Protein AF-A0A961WBR2-F1 (afdb_monomer)

pLDDT: mean 96.01, std 3.17, range [80.62, 98.88]

Sequence (245 aa):
FAFEKFPEADDTLTTQMKSVGETMAIGSTFKESFQKALRGLEVGSFGFGCDGNDLWGTDEQPDESEIKEKLSRPGPQRAWYLRYAIKSGMSVEQIYEITRIDPWFLDNLLEIVETEERIRQCDSLSQISPALVRTAKRFGFSDRQLATMLGSTESEIRAHRLQLGIRSVFKSVDTCAAEFEAYTPYFYSTYETEDEVPEKVEGRKRVMILGGGPNRIGQGIEFDYCCCHASFALREIGYESIMVN

Nearest PDB structures (foldseek):
  1jdb-assembly1_B  TM=9.674E-01  e=1.673E-21  Escherichia coli
  1c30-assembly1_A  TM=9.565E-01  e=2.237E-21  Escherichia coli
  1m6v-assembly1_G  TM=9.559E-01  e=3.359E-21  Escherichia coli
  1ce8-assembly1_A  TM=9.549E-01  e=8.027E-21  Escherichia coli
  5dot-assembly1_A  TM=9.301E-01  e=9.435E-16  Homo sapiens

Secondary structure (DSSP, 8-state):
--GGG-TTS-----SS---S-------SSHHHHHHHHHHHT-SS--SSS-SS---TTSTTPPPHHHHHHHHHS--TTHHHHHHHHHHTT--HHHHHHHH---HHHHHHHHHHHHHHHHHHTS-STTTS-HHHHHHHHHTT--HHHHHHHTTS-HHHHHHHHHHTT---EEEE--SSTTSS---S--EEEESSS---PPPPPTT--EEEEE---S-BTTB-HHHHHHHHHHHHHHHHTT-EEEEE-

Radius of gyration: 20.3 Å; Cα contacts (8 Å, |Δi|>4): 331; chains: 1; bounding box: 49×44×59 Å

Foldseek 3Di:
DPCVVVVPDDQFDDPDDPDQWAFFADEPDPLQRQQVRQCLVPPQGNGLDQQVPHCPPHPNQDDPVRLLVCLQGPGPCNSNSLLSCVVVPHDLVRSCVRRVPDSVVSVLSNVLSVLLVVLLVQLAPVRDDLVSLLVNQQSNHQLSSSCSSHVHDSVVSVVSCVVSVQDWAKDDDAVPPPPDDDPDPDIHTYRDDDHPDDDDDPPAAEDEAEADRIDDVVRDCVRVVVSVVVCVVCVVVRHHYHYDD

Solvent-accessible surface area (backbone atoms only — not comparable to full-atom values): 14292 Å² total; per-residue (Å²): 109,62,58,91,81,38,83,88,56,82,67,66,64,60,97,65,88,73,67,60,52,65,60,81,54,66,42,95,39,69,47,16,16,52,19,41,25,40,38,46,52,76,76,87,41,48,28,90,50,52,54,81,84,52,43,77,94,46,98,73,38,78,51,77,64,56,40,51,49,42,47,57,48,44,36,92,60,29,69,61,43,53,52,52,39,49,75,73,66,51,50,62,66,58,52,24,74,54,55,70,52,58,58,75,60,45,54,50,54,47,54,52,52,56,50,49,53,61,49,49,70,22,84,28,74,89,64,52,50,73,66,55,54,51,50,41,45,45,44,24,55,33,46,48,26,52,8,54,52,22,80,54,45,42,66,56,45,47,51,53,36,53,74,72,67,59,54,73,23,32,43,71,63,53,95,51,88,73,78,53,90,61,89,59,96,43,72,41,63,32,64,62,92,68,64,66,71,78,77,82,62,81,95,60,52,76,47,79,46,77,56,84,56,37,40,37,95,96,46,52,67,71,59,53,52,52,52,50,51,51,41,52,52,36,44,75,76,63,36,46,59,42,83,48,105

Structure (mmCIF, N/CA/C/O backbone):
data_AF-A0A961WBR2-F1
#
_entry.id   AF-A0A961WBR2-F1
#
loop_
_atom_site.group_PDB
_atom_site.id
_atom_site.type_symbol
_atom_site.label_atom_id
_atom_site.label_alt_id
_atom_site.label_comp_id
_atom_site.label_asym_id
_atom_site.label_entity_id
_atom_site.label_seq_id
_atom_site.pdbx_PDB_ins_code
_atom_site.Cartn_x
_atom_site.Cartn_y
_atom_site.Cartn_z
_atom_site.occupancy
_atom_site.B_iso_or_equiv
_atom_site.auth_seq_id
_atom_site.auth_comp_id
_atom_site.auth_asym_id
_atom_site.auth_atom_id
_atom_site.pdbx_PDB_model_num
ATOM 1 N N . PHE A 1 1 ? 0.092 -13.524 5.568 1.00 95.00 1 PHE A N 1
ATOM 2 C CA . PHE A 1 1 ? -0.099 -14.700 6.454 1.00 95.00 1 PHE A CA 1
ATOM 3 C C . PHE A 1 1 ? -1.009 -15.706 5.758 1.00 95.00 1 PHE A C 1
ATOM 5 O O . PHE A 1 1 ? -1.506 -15.366 4.694 1.00 95.00 1 PHE A O 1
ATOM 12 N N . ALA A 1 2 ? -1.180 -16.914 6.304 1.00 94.44 2 ALA A N 1
ATOM 13 C CA . ALA A 1 2 ? -2.056 -17.946 5.727 1.00 94.44 2 ALA A CA 1
ATOM 14 C C . ALA A 1 2 ? -2.841 -18.723 6.808 1.00 94.44 2 ALA A C 1
ATOM 16 O O . ALA A 1 2 ? -3.005 -19.940 6.716 1.00 94.44 2 ALA A O 1
ATOM 17 N N . PHE A 1 3 ? -3.248 -18.040 7.886 1.00 95.44 3 PHE A N 1
ATOM 18 C CA . PHE A 1 3 ? -3.922 -18.665 9.033 1.00 95.44 3 PHE A CA 1
ATOM 19 C C . PHE A 1 3 ? -5.281 -19.277 8.669 1.00 95.44 3 PHE A C 1
ATOM 21 O O . PHE A 1 3 ? -5.693 -20.247 9.292 1.00 95.44 3 PHE A O 1
ATOM 28 N N . GLU A 1 4 ? -5.932 -18.804 7.606 1.00 92.88 4 GLU A N 1
ATOM 29 C CA . GLU A 1 4 ? -7.158 -19.391 7.056 1.00 92.88 4 GLU A CA 1
ATOM 30 C C . GLU A 1 4 ? -6.991 -20.858 6.620 1.00 92.88 4 GLU A C 1
ATOM 32 O O . GLU A 1 4 ? -7.969 -21.596 6.536 1.00 92.88 4 GLU A O 1
ATOM 37 N N . LYS A 1 5 ? -5.749 -21.304 6.378 1.00 94.62 5 LYS A N 1
ATOM 38 C CA . LYS A 1 5 ? -5.413 -22.705 6.072 1.00 94.62 5 LYS A CA 1
ATOM 39 C C . LYS A 1 5 ? -5.137 -23.552 7.319 1.00 94.62 5 LYS A C 1
ATOM 41 O O . LYS A 1 5 ? -5.000 -24.767 7.200 1.00 94.62 5 LYS A O 1
ATOM 46 N N . PHE A 1 6 ? -5.050 -22.928 8.493 1.00 96.31 6 PHE A N 1
ATOM 47 C CA . PHE A 1 6 ? -4.711 -23.557 9.770 1.00 96.31 6 PHE A CA 1
ATOM 48 C C . PHE A 1 6 ? -5.673 -23.070 10.870 1.00 96.31 6 PHE A C 1
ATOM 50 O O . PHE A 1 6 ? -5.255 -22.339 11.764 1.00 96.31 6 PHE A O 1
ATOM 57 N N . PRO A 1 7 ? -6.961 -23.459 10.825 1.00 93.19 7 PRO A N 1
ATOM 58 C CA . PRO A 1 7 ? -8.000 -22.896 11.697 1.00 93.19 7 PRO A CA 1
ATOM 59 C C . PRO A 1 7 ? -7.768 -23.138 13.197 1.00 93.19 7 PRO A C 1
ATOM 61 O O . PRO A 1 7 ? -8.285 -22.398 14.024 1.00 93.19 7 PRO A O 1
ATOM 64 N N . GLU A 1 8 ? -6.994 -24.163 13.552 1.00 95.69 8 GLU A N 1
ATOM 65 C CA . GLU A 1 8 ? -6.655 -24.493 14.943 1.00 95.69 8 GLU A CA 1
ATOM 66 C C . GLU A 1 8 ? -5.388 -23.776 15.444 1.00 95.69 8 GLU A C 1
ATOM 68 O O . GLU A 1 8 ? -5.028 -23.895 16.615 1.00 95.69 8 GLU A O 1
ATOM 73 N N . ALA A 1 9 ? -4.675 -23.059 14.570 1.00 95.56 9 ALA A N 1
ATOM 74 C CA . ALA A 1 9 ? -3.444 -22.377 14.939 1.00 95.56 9 ALA A CA 1
ATOM 75 C C . ALA A 1 9 ? -3.732 -21.050 15.653 1.00 95.56 9 ALA A C 1
ATOM 77 O O . ALA A 1 9 ? -4.550 -20.251 15.208 1.00 95.56 9 ALA A O 1
ATOM 78 N N . ASP A 1 10 ? -2.981 -20.778 16.722 1.00 95.50 10 ASP A N 1
ATOM 79 C CA . ASP A 1 10 ? -2.959 -19.459 17.355 1.00 95.50 10 ASP A CA 1
ATOM 80 C C . ASP A 1 10 ? -2.376 -18.417 16.383 1.00 95.50 10 ASP A C 1
ATOM 82 O O . ASP A 1 10 ? -1.218 -18.523 15.955 1.00 95.50 10 ASP A O 1
ATOM 86 N N . ASP A 1 11 ? -3.172 -17.402 16.050 1.00 96.06 11 ASP A N 1
ATOM 87 C CA . ASP A 1 11 ? -2.831 -16.331 15.111 1.00 96.06 11 ASP A CA 1
ATOM 88 C C . ASP A 1 11 ? -2.007 -15.194 15.738 1.00 96.06 11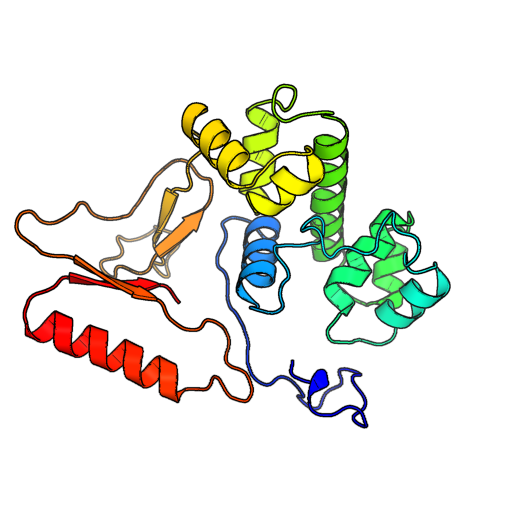 ASP A C 1
ATOM 90 O O . ASP A 1 11 ? -1.573 -14.276 15.035 1.00 96.06 11 ASP A O 1
ATOM 94 N N . THR A 1 12 ? -1.729 -15.274 17.043 1.00 97.12 12 THR A N 1
ATOM 95 C CA . THR A 1 12 ? -0.937 -14.279 17.769 1.00 97.12 12 THR A CA 1
ATOM 96 C C . THR A 1 12 ? 0.499 -14.243 17.255 1.00 97.12 12 THR A C 1
ATOM 98 O O . THR A 1 12 ? 1.206 -15.259 17.222 1.00 97.12 12 THR A O 1
ATOM 101 N N . LEU A 1 13 ? 0.962 -13.059 16.862 1.00 97.25 13 LEU A N 1
ATOM 102 C CA . LEU A 1 13 ? 2.333 -12.822 16.434 1.00 97.25 13 LEU A CA 1
ATOM 103 C C . LEU A 1 13 ? 3.241 -12.723 17.660 1.00 97.25 13 LEU A C 1
ATOM 105 O O . LEU A 1 13 ? 2.967 -11.994 18.611 1.00 97.25 13 LEU A O 1
ATOM 109 N N . THR A 1 14 ? 4.337 -13.470 17.618 1.00 96.94 14 THR A N 1
ATOM 110 C CA . THR A 1 14 ? 5.313 -13.596 18.702 1.00 96.94 14 THR A CA 1
ATOM 111 C C . THR A 1 14 ? 6.724 -13.595 18.106 1.00 96.94 14 THR A C 1
ATOM 113 O O . THR A 1 14 ? 6.907 -13.316 16.923 1.00 96.94 14 THR A O 1
ATOM 116 N N . THR A 1 15 ? 7.739 -13.902 18.906 1.00 97.12 15 THR A N 1
ATOM 117 C CA . THR A 1 15 ? 9.141 -13.983 18.471 1.00 97.12 15 THR A CA 1
ATOM 118 C C . THR A 1 15 ? 9.398 -15.105 17.460 1.00 97.12 15 THR A C 1
ATOM 120 O O . THR A 1 15 ? 10.367 -15.046 16.707 1.00 97.12 15 THR A O 1
ATOM 123 N N . GLN A 1 16 ? 8.528 -16.117 17.408 1.00 97.88 16 GLN A N 1
ATOM 124 C CA . GLN A 1 16 ? 8.535 -17.150 16.377 1.00 97.88 16 GLN A CA 1
ATOM 125 C C . GLN A 1 16 ? 7.765 -16.687 15.134 1.00 97.88 16 GLN A C 1
ATOM 127 O O . GLN A 1 16 ? 6.576 -16.367 15.205 1.00 97.88 16 GLN A O 1
ATOM 132 N N . MET A 1 17 ? 8.434 -16.716 13.978 1.00 97.81 17 MET A N 1
ATOM 133 C CA . MET A 1 17 ? 7.833 -16.339 12.699 1.00 97.81 17 MET A CA 1
ATOM 134 C C . MET A 1 17 ? 6.692 -17.281 12.295 1.00 97.81 17 MET A C 1
ATOM 136 O O . MET A 1 17 ? 6.823 -18.503 12.342 1.00 97.81 17 MET A O 1
ATOM 140 N N . LYS A 1 18 ? 5.589 -16.673 11.847 1.00 97.81 18 LYS A N 1
ATOM 141 C CA . LYS A 1 18 ? 4.405 -17.340 11.272 1.00 97.81 18 LYS A CA 1
ATOM 142 C C . LYS A 1 18 ? 4.039 -16.793 9.880 1.00 97.81 18 LYS A C 1
ATOM 144 O O . LYS A 1 18 ? 3.030 -17.188 9.296 1.00 97.81 18 LYS A O 1
ATOM 149 N N . SER A 1 19 ? 4.809 -15.838 9.352 1.00 97.31 19 SER A N 1
ATOM 150 C CA . SER A 1 19 ? 4.622 -15.308 8.000 1.00 97.31 19 SER A CA 1
ATOM 151 C C . SER A 1 19 ? 5.079 -16.327 6.952 1.00 97.31 19 SER A C 1
ATOM 153 O O . SER A 1 19 ? 5.991 -17.114 7.182 1.00 97.31 19 SER A O 1
ATOM 155 N N . VAL A 1 20 ? 4.420 -16.311 5.793 1.00 97.06 20 VAL A N 1
ATOM 156 C CA . VAL A 1 20 ? 4.707 -17.204 4.649 1.00 97.06 20 VAL A CA 1
ATOM 157 C C . VAL A 1 20 ? 5.303 -16.452 3.452 1.00 97.06 20 VAL A C 1
ATOM 159 O O . VAL A 1 20 ? 5.565 -17.052 2.417 1.00 97.06 20 VAL A O 1
ATOM 162 N N . GLY A 1 21 ? 5.479 -15.140 3.605 1.00 96.88 21 GLY A N 1
ATOM 163 C CA . GLY A 1 21 ? 5.965 -14.202 2.604 1.00 96.88 21 GLY A CA 1
ATOM 164 C C . GLY A 1 21 ? 5.815 -12.765 3.100 1.00 96.88 21 GLY A C 1
ATOM 165 O O . GLY A 1 21 ? 5.308 -12.527 4.205 1.00 96.88 21 GLY A O 1
ATOM 166 N N . GLU A 1 22 ? 6.253 -11.824 2.274 1.00 97.88 22 GLU A N 1
ATOM 167 C CA . GLU A 1 22 ? 6.299 -10.392 2.562 1.00 97.88 22 GLU A CA 1
ATOM 168 C C . GLU A 1 22 ? 6.095 -9.581 1.280 1.00 97.88 22 GLU A C 1
ATOM 170 O O . GLU A 1 22 ? 6.317 -10.085 0.181 1.00 97.88 22 GLU A O 1
ATOM 175 N N . THR A 1 23 ? 5.665 -8.329 1.427 1.00 97.44 23 THR A N 1
ATOM 176 C CA . THR A 1 23 ? 5.566 -7.368 0.326 1.00 97.44 23 THR A CA 1
ATOM 177 C C . THR A 1 23 ? 6.423 -6.157 0.653 1.00 97.44 23 THR A C 1
ATOM 179 O O . THR A 1 23 ? 6.501 -5.739 1.810 1.00 97.44 23 THR A O 1
ATOM 182 N N . MET A 1 24 ? 7.015 -5.555 -0.372 1.00 98.44 24 MET A N 1
ATOM 183 C CA . MET A 1 24 ? 7.757 -4.306 -0.251 1.00 98.44 24 MET A CA 1
ATOM 184 C C . MET A 1 24 ? 7.067 -3.220 -1.070 1.00 98.44 24 MET A C 1
ATOM 186 O O . MET A 1 24 ? 6.515 -3.478 -2.136 1.00 98.44 24 MET A O 1
ATOM 190 N N . ALA A 1 25 ? 7.117 -1.986 -0.580 1.00 98.50 25 ALA A N 1
ATOM 191 C CA . ALA A 1 25 ? 6.734 -0.818 -1.348 1.00 98.50 25 ALA A CA 1
ATOM 192 C C . ALA A 1 25 ? 7.727 0.320 -1.122 1.00 98.50 25 ALA A C 1
ATOM 194 O O . ALA A 1 25 ? 8.318 0.448 -0.054 1.00 98.50 25 ALA A O 1
ATOM 195 N N . ILE A 1 26 ? 7.873 1.163 -2.142 1.00 98.56 26 ILE A N 1
ATOM 196 C CA . ILE A 1 26 ? 8.671 2.389 -2.089 1.00 98.56 26 ILE A CA 1
ATOM 197 C C . ILE A 1 26 ? 7.729 3.562 -2.343 1.00 98.56 26 ILE A C 1
ATOM 199 O O . ILE A 1 26 ? 6.935 3.516 -3.281 1.00 98.56 26 ILE A O 1
ATOM 203 N N . GLY A 1 27 ? 7.794 4.606 -1.527 1.00 98.19 27 GLY A N 1
ATOM 204 C CA . GLY A 1 27 ? 7.055 5.854 -1.715 1.00 98.19 27 GLY A CA 1
ATOM 205 C C . GLY A 1 27 ? 7.899 7.028 -1.239 1.00 98.19 27 GLY A C 1
ATOM 206 O O . GLY A 1 27 ? 8.820 6.837 -0.447 1.00 98.19 27 GLY A O 1
ATOM 207 N N . SER A 1 28 ? 7.584 8.236 -1.703 1.00 97.50 28 SER A N 1
ATOM 208 C CA . SER A 1 28 ? 8.298 9.454 -1.286 1.00 97.50 28 SER A CA 1
ATOM 209 C C . SER A 1 28 ? 7.946 9.876 0.145 1.00 97.50 28 SER A C 1
ATOM 211 O O . SER A 1 28 ? 8.621 10.711 0.738 1.00 97.50 28 SER A O 1
ATOM 213 N N . THR A 1 29 ? 6.883 9.299 0.713 1.00 98.38 29 THR A N 1
ATOM 214 C CA . THR A 1 29 ? 6.473 9.486 2.107 1.00 98.38 29 THR A CA 1
ATOM 215 C C . THR A 1 29 ? 6.127 8.147 2.752 1.00 98.38 29 THR A C 1
ATOM 217 O O . THR A 1 29 ? 5.794 7.177 2.061 1.00 98.38 29 THR A O 1
ATOM 220 N N . PHE A 1 30 ? 6.138 8.096 4.088 1.00 98.75 30 PHE A N 1
ATOM 221 C CA . PHE A 1 30 ? 5.679 6.916 4.824 1.00 98.75 30 PHE A CA 1
ATOM 222 C C . PHE A 1 30 ? 4.238 6.545 4.461 1.00 98.75 30 PHE A C 1
ATOM 224 O O . PHE A 1 30 ? 3.977 5.390 4.148 1.00 98.75 30 PHE A O 1
ATOM 231 N N . LYS A 1 31 ? 3.321 7.522 4.437 1.00 98.69 31 LYS A N 1
ATOM 232 C CA . LYS A 1 31 ? 1.898 7.305 4.127 1.00 98.69 31 LYS A CA 1
ATOM 233 C C . LYS A 1 31 ? 1.716 6.657 2.752 1.00 98.69 31 LYS A C 1
ATOM 235 O O . LYS A 1 31 ? 0.998 5.666 2.619 1.00 98.69 31 LYS A O 1
ATOM 240 N N . GLU A 1 32 ? 2.440 7.162 1.751 1.00 98.81 32 GLU A N 1
ATOM 241 C CA . GLU A 1 32 ? 2.437 6.584 0.408 1.00 98.81 32 GLU A CA 1
ATOM 242 C C . GLU A 1 32 ? 2.963 5.148 0.388 1.00 98.81 32 GLU A C 1
ATOM 244 O O . GLU A 1 32 ? 2.303 4.260 -0.156 1.00 98.81 32 GLU A O 1
ATOM 249 N N . SER A 1 33 ? 4.137 4.923 0.985 1.00 98.75 33 SER A N 1
ATOM 250 C CA . SER A 1 33 ? 4.769 3.604 1.043 1.00 98.75 33 SER A CA 1
ATOM 251 C C . SER A 1 33 ? 3.888 2.588 1.777 1.00 98.75 33 SER A C 1
ATOM 253 O O . SER A 1 33 ? 3.634 1.495 1.275 1.00 98.75 33 SER A O 1
ATOM 255 N N . PHE A 1 34 ? 3.320 2.981 2.915 1.00 98.75 34 PHE A N 1
ATOM 256 C CA . PHE A 1 34 ? 2.450 2.150 3.736 1.00 98.75 34 PHE A CA 1
ATOM 257 C C . PHE A 1 34 ? 1.186 1.714 2.983 1.00 98.75 34 PHE A C 1
ATOM 259 O O . PHE A 1 34 ? 0.900 0.520 2.891 1.00 98.75 34 PHE A O 1
ATOM 266 N N . GLN A 1 35 ? 0.456 2.647 2.359 1.00 98.62 35 GLN A N 1
ATOM 267 C CA . GLN A 1 35 ? -0.738 2.286 1.586 1.00 98.62 35 GLN A CA 1
ATOM 268 C C . GLN A 1 35 ? -0.406 1.510 0.301 1.00 98.62 35 GLN A C 1
ATOM 270 O O . GLN A 1 35 ? -1.228 0.720 -0.169 1.00 98.62 35 GLN A O 1
ATOM 275 N N . LYS A 1 36 ? 0.790 1.697 -0.276 1.00 98.62 36 LYS A N 1
ATOM 276 C CA . LYS A 1 36 ? 1.313 0.848 -1.361 1.00 98.62 36 LYS A CA 1
ATOM 277 C C . LYS A 1 36 ? 1.548 -0.582 -0.894 1.00 98.62 36 LYS A C 1
ATOM 279 O O . LYS A 1 36 ? 1.089 -1.501 -1.564 1.00 98.62 36 LYS A O 1
ATOM 284 N N . ALA A 1 37 ? 2.193 -0.758 0.255 1.00 98.56 37 ALA A N 1
ATOM 285 C CA . ALA A 1 37 ? 2.436 -2.074 0.828 1.00 98.56 37 ALA A CA 1
ATOM 286 C C . ALA A 1 37 ? 1.115 -2.792 1.135 1.00 98.56 37 ALA A C 1
ATOM 288 O O . ALA A 1 37 ? 0.941 -3.936 0.733 1.00 98.56 37 ALA A O 1
ATOM 289 N N . LEU A 1 38 ? 0.142 -2.111 1.753 1.00 97.75 38 LEU A N 1
ATOM 290 C CA . LEU A 1 38 ? -1.154 -2.720 2.075 1.00 97.75 38 LEU A CA 1
ATOM 291 C C . LEU A 1 38 ? -1.920 -3.209 0.841 1.00 97.75 38 LEU A C 1
ATOM 293 O O . LEU A 1 38 ? -2.521 -4.279 0.902 1.00 97.75 38 LEU A O 1
ATOM 297 N N . ARG A 1 39 ? -1.895 -2.459 -0.270 1.00 97.44 39 ARG A N 1
ATOM 298 C CA . ARG A 1 39 ? -2.570 -2.887 -1.507 1.00 97.44 39 ARG A CA 1
ATOM 299 C C . ARG A 1 39 ? -1.795 -3.918 -2.321 1.00 97.44 39 ARG A C 1
ATOM 301 O O . ARG A 1 39 ? -2.408 -4.659 -3.073 1.00 97.44 39 ARG A O 1
ATOM 308 N N . GLY A 1 40 ? -0.470 -3.953 -2.181 1.00 97.25 40 GLY A N 1
ATOM 309 C CA . GLY A 1 40 ? 0.387 -4.976 -2.787 1.00 97.25 40 GLY A CA 1
ATOM 310 C C . GLY A 1 40 ? 0.411 -6.289 -2.002 1.00 97.25 40 GLY A C 1
ATOM 311 O O . GLY A 1 40 ? 0.995 -7.262 -2.453 1.00 97.25 40 GLY A O 1
ATOM 312 N N . LEU A 1 41 ? -0.229 -6.340 -0.830 1.00 96.56 41 LEU A N 1
ATOM 313 C CA . LEU A 1 41 ? -0.200 -7.505 0.054 1.00 96.56 41 LEU A CA 1
ATOM 314 C C . LEU A 1 41 ? -1.043 -8.688 -0.462 1.00 96.56 41 LEU A C 1
ATOM 316 O O . LEU A 1 41 ? -0.968 -9.775 0.104 1.00 96.56 41 LEU A O 1
ATOM 320 N N . GLU A 1 42 ? -1.853 -8.491 -1.511 1.00 95.44 42 GLU A N 1
ATOM 321 C CA . GLU A 1 42 ? -2.676 -9.532 -2.151 1.00 95.44 42 GLU A CA 1
ATOM 322 C C . GLU A 1 42 ? -3.677 -10.231 -1.206 1.00 95.44 42 GLU A C 1
ATOM 324 O O . GLU A 1 42 ? -4.073 -11.378 -1.420 1.00 95.44 42 GLU A O 1
ATOM 329 N N . VAL A 1 43 ? -4.124 -9.528 -0.160 1.00 94.44 43 VAL A N 1
ATOM 330 C CA . VAL A 1 43 ? -5.121 -10.003 0.826 1.00 94.44 43 VAL A CA 1
ATOM 331 C C . VAL A 1 43 ? -6.517 -9.406 0.611 1.00 94.44 43 VAL A C 1
ATOM 333 O O . VAL A 1 43 ? -7.356 -9.452 1.503 1.00 94.44 43 VAL A O 1
ATOM 336 N N . GLY A 1 44 ? -6.767 -8.800 -0.554 1.00 92.31 44 GLY A N 1
ATOM 337 C CA . GLY A 1 44 ? -8.038 -8.126 -0.857 1.00 92.31 44 GLY A CA 1
ATOM 338 C C . GLY A 1 44 ? -8.214 -6.757 -0.185 1.00 92.31 44 GLY A C 1
ATOM 339 O O . GLY A 1 44 ? -9.315 -6.212 -0.213 1.00 92.31 44 GLY A O 1
ATOM 340 N N . SER A 1 45 ? -7.137 -6.210 0.388 1.00 93.88 45 SER A N 1
ATOM 341 C CA . SER A 1 45 ? -7.063 -4.848 0.925 1.00 93.88 45 SER A CA 1
ATOM 342 C C . SER A 1 45 ? -6.503 -3.901 -0.133 1.00 93.88 45 SER A C 1
ATOM 344 O O . SER A 1 45 ? -5.548 -4.258 -0.816 1.00 93.88 45 SER A O 1
ATOM 346 N N . PHE A 1 46 ? -7.044 -2.687 -0.253 1.00 95.94 46 PHE A N 1
ATOM 347 C CA . PHE A 1 46 ? -6.573 -1.672 -1.214 1.00 95.94 46 PHE A CA 1
ATOM 348 C C . PHE A 1 46 ? -6.004 -0.409 -0.556 1.00 95.94 46 PHE A C 1
ATOM 350 O O . PHE A 1 46 ? -5.786 0.600 -1.237 1.00 95.94 46 PHE A O 1
ATOM 357 N N . GLY A 1 47 ? -5.734 -0.478 0.747 1.00 96.12 47 GLY A N 1
ATOM 358 C CA . GLY A 1 47 ? -5.074 0.562 1.526 1.00 96.12 47 GLY A CA 1
ATOM 359 C C . GLY A 1 47 ? -5.417 0.447 3.008 1.00 96.12 47 GLY A C 1
ATOM 360 O O . GLY A 1 47 ? -5.760 -0.628 3.498 1.00 96.12 47 GLY A O 1
ATOM 361 N N . PHE A 1 48 ? -5.314 1.556 3.732 1.00 97.56 48 PHE A N 1
ATOM 362 C CA . PHE A 1 48 ? -5.694 1.620 5.142 1.00 97.56 48 PHE A CA 1
ATOM 363 C C . PHE A 1 48 ? -7.214 1.814 5.276 1.00 97.56 48 PHE A C 1
ATOM 365 O O . PHE A 1 48 ? -7.680 2.894 5.622 1.00 97.56 48 PHE A O 1
ATOM 372 N N . GLY A 1 49 ? -7.987 0.779 4.928 1.00 95.06 49 GLY A N 1
ATOM 373 C CA . GLY A 1 49 ? -9.456 0.810 4.895 1.00 95.06 49 GLY A CA 1
ATOM 374 C C . GLY A 1 49 ? -10.044 1.478 3.645 1.00 95.06 49 GLY A C 1
ATOM 375 O O . GLY A 1 49 ? -9.330 1.765 2.681 1.00 95.06 49 GLY A O 1
ATOM 376 N N . CYS A 1 50 ? -11.352 1.752 3.673 1.00 92.12 50 CYS A N 1
ATOM 377 C CA . CYS A 1 50 ? -12.118 2.432 2.609 1.00 92.12 50 CYS A CA 1
ATOM 378 C C . CYS A 1 50 ? -12.188 1.733 1.245 1.00 92.12 50 CYS A C 1
ATOM 380 O O . CYS A 1 50 ? -12.410 2.385 0.231 1.00 92.12 50 CYS A O 1
ATOM 382 N N . ASP A 1 51 ? -12.020 0.423 1.163 1.00 88.12 51 ASP A N 1
ATOM 383 C CA . ASP A 1 51 ? -11.943 -0.312 -0.110 1.00 88.12 51 ASP A CA 1
ATOM 384 C C . ASP A 1 51 ? -13.183 -1.161 -0.444 1.00 88.12 51 ASP A C 1
ATOM 386 O O . ASP A 1 51 ? -13.189 -1.904 -1.437 1.00 88.12 51 ASP A O 1
ATOM 390 N N . GLY A 1 52 ? -14.230 -1.009 0.371 1.00 86.19 52 GLY A N 1
ATOM 391 C CA . GLY A 1 52 ? -15.496 -1.736 0.291 1.00 86.19 52 GLY A CA 1
ATOM 392 C C . GLY A 1 52 ? -15.562 -2.982 1.179 1.00 86.19 52 GLY A C 1
ATOM 393 O O . GLY A 1 52 ? -16.653 -3.510 1.352 1.00 86.19 52 GLY A O 1
ATOM 394 N N . ASN A 1 53 ? -14.441 -3.419 1.767 1.00 87.06 53 ASN A N 1
ATOM 395 C CA . ASN A 1 53 ? -14.372 -4.570 2.682 1.00 87.06 53 ASN A CA 1
ATOM 396 C C . ASN A 1 53 ? -14.185 -4.144 4.154 1.00 87.06 53 ASN A C 1
ATOM 398 O O . ASN A 1 53 ? -13.844 -4.951 5.015 1.00 87.06 53 ASN A O 1
ATOM 402 N N . ASP A 1 54 ? -14.341 -2.851 4.421 1.00 88.38 54 ASP A N 1
ATOM 403 C CA . ASP A 1 54 ? -14.138 -2.219 5.719 1.00 88.38 54 ASP A CA 1
ATOM 404 C C . ASP A 1 54 ? -15.377 -2.408 6.606 1.00 88.38 54 ASP A C 1
ATOM 406 O O . ASP A 1 54 ? -16.498 -2.206 6.139 1.00 88.38 54 ASP A O 1
ATOM 410 N N . LEU A 1 55 ? -15.184 -2.775 7.876 1.00 92.88 55 LEU A N 1
ATOM 411 C CA . LEU A 1 55 ? -16.290 -3.006 8.815 1.00 92.88 55 LEU A CA 1
ATOM 412 C C . LEU A 1 55 ? -16.796 -1.706 9.452 1.00 92.88 55 LEU A C 1
ATOM 414 O O . LEU A 1 55 ? -17.895 -1.669 10.006 1.00 92.88 55 LEU A O 1
ATOM 418 N N . TRP A 1 56 ? -16.007 -0.629 9.400 1.00 94.12 56 TRP A N 1
ATOM 419 C CA . TRP A 1 56 ? -16.363 0.628 10.045 1.00 94.12 56 TRP A CA 1
ATOM 420 C C . TRP A 1 56 ? -17.584 1.279 9.385 1.00 94.12 56 TRP A C 1
ATOM 422 O O . TRP A 1 56 ? -17.578 1.563 8.187 1.00 94.12 56 TRP A O 1
ATOM 432 N N . GLY A 1 57 ? -18.613 1.577 10.180 1.00 90.75 57 GLY A N 1
ATOM 433 C CA . GLY A 1 57 ? -19.900 2.100 9.714 1.00 90.75 57 GLY A CA 1
ATOM 434 C C . GLY A 1 57 ? -20.893 1.033 9.240 1.00 90.75 57 GLY A C 1
ATOM 435 O O . GLY A 1 57 ? -21.934 1.396 8.697 1.00 90.75 57 GLY A O 1
ATOM 436 N N . THR A 1 58 ? -20.589 -0.255 9.431 1.00 93.69 58 THR A N 1
ATOM 437 C CA . THR A 1 58 ? -21.500 -1.380 9.157 1.00 93.69 58 THR A CA 1
ATOM 438 C C . THR A 1 58 ? -22.079 -1.956 10.454 1.00 93.69 58 THR A C 1
ATOM 440 O O . THR A 1 58 ? -21.622 -1.615 11.546 1.00 93.69 58 THR A O 1
ATOM 443 N N . ASP A 1 59 ? -23.049 -2.869 10.343 1.00 93.69 59 ASP A N 1
ATOM 444 C CA . ASP A 1 59 ? -23.595 -3.606 11.495 1.00 93.69 59 ASP A CA 1
ATOM 445 C C . ASP A 1 59 ? -22.548 -4.513 12.177 1.00 93.69 59 ASP A C 1
ATOM 447 O O . ASP A 1 59 ? -22.716 -4.887 13.335 1.00 93.69 59 ASP A O 1
ATOM 451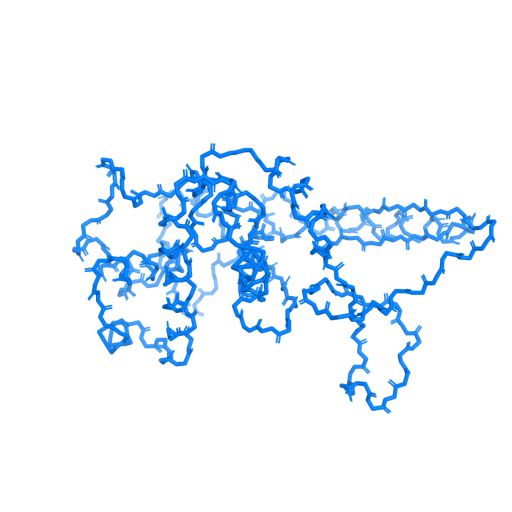 N N . GLU A 1 60 ? -21.458 -4.844 11.476 1.00 94.00 60 GLU A N 1
ATOM 452 C CA . GLU A 1 60 ? -20.341 -5.666 11.964 1.00 94.00 60 GLU A CA 1
ATOM 453 C C . GLU A 1 60 ? -19.156 -4.817 12.462 1.00 94.00 60 GLU A C 1
ATOM 455 O O . GLU A 1 60 ? -18.035 -5.312 12.589 1.00 94.00 60 GLU A O 1
ATOM 460 N N . GLN A 1 61 ? -19.364 -3.520 12.719 1.00 95.81 61 GLN A N 1
ATOM 461 C CA . GLN A 1 61 ? -18.308 -2.649 13.230 1.00 95.81 61 GLN A CA 1
ATOM 462 C C . GLN A 1 61 ? -17.787 -3.153 14.594 1.00 95.81 61 GLN A C 1
ATOM 464 O O . GLN A 1 61 ? -18.586 -3.296 15.523 1.00 95.81 61 GLN A O 1
ATOM 469 N N . PRO A 1 62 ? -16.458 -3.317 14.763 1.00 96.00 62 PRO A N 1
ATOM 470 C CA . PRO A 1 62 ? -15.872 -3.698 16.043 1.00 96.00 62 PRO A CA 1
ATOM 471 C C . PRO A 1 62 ? -16.183 -2.688 17.148 1.00 96.00 62 PRO A C 1
ATOM 473 O O . PRO A 1 62 ? -16.074 -1.471 16.949 1.00 96.00 62 PRO A O 1
ATOM 476 N N . ASP A 1 63 ? -16.525 -3.192 18.331 1.00 96.75 63 ASP A N 1
ATOM 477 C CA . ASP A 1 63 ? -16.697 -2.357 19.514 1.00 96.75 63 ASP A CA 1
ATOM 478 C C . ASP A 1 63 ? -15.346 -1.978 20.151 1.00 96.75 63 ASP A C 1
ATOM 480 O O . ASP A 1 63 ? -14.276 -2.474 19.787 1.00 96.75 63 ASP A O 1
ATOM 484 N N . GLU A 1 64 ? -15.370 -1.069 21.126 1.00 95.81 64 GLU A N 1
ATOM 485 C CA . GLU A 1 64 ? -14.146 -0.598 21.784 1.00 95.81 64 GLU A CA 1
ATOM 486 C C . GLU A 1 64 ? -13.366 -1.733 22.477 1.00 95.81 64 GLU A C 1
ATOM 488 O O . GLU A 1 64 ? -12.135 -1.673 22.571 1.00 95.81 64 GLU A O 1
ATOM 493 N N . SER A 1 65 ? -14.058 -2.774 22.950 1.00 97.25 65 SER A N 1
ATOM 494 C CA . SER A 1 65 ? -13.437 -3.912 23.632 1.00 97.25 65 SER A CA 1
ATOM 495 C C . SER A 1 65 ? -12.687 -4.793 22.638 1.00 97.25 65 SER A C 1
ATOM 497 O O . SER A 1 65 ? -11.519 -5.112 22.872 1.00 97.25 65 SER A O 1
ATOM 499 N N . GLU A 1 66 ? -13.315 -5.118 21.506 1.00 97.19 66 GLU A N 1
ATOM 500 C CA . GLU A 1 66 ? -12.702 -5.876 20.415 1.00 97.19 66 GLU A CA 1
ATOM 501 C C . GLU A 1 66 ? -11.492 -5.132 19.838 1.00 97.19 66 GLU A C 1
ATOM 503 O O . GLU A 1 66 ? -10.426 -5.724 19.642 1.00 97.19 66 GLU A O 1
ATOM 508 N N . ILE A 1 67 ? -11.608 -3.813 19.636 1.00 98.00 67 ILE A N 1
ATOM 509 C CA . ILE A 1 67 ? -10.491 -2.998 19.147 1.00 98.00 67 ILE A CA 1
ATOM 510 C C . ILE A 1 67 ? -9.311 -3.075 20.121 1.00 98.00 67 ILE A C 1
ATOM 512 O O . ILE A 1 67 ? -8.187 -3.364 19.704 1.00 98.00 67 ILE A O 1
ATOM 516 N N . LYS A 1 68 ? -9.535 -2.877 21.426 1.00 97.69 68 LYS A N 1
ATOM 517 C CA . LYS A 1 68 ? -8.466 -2.974 22.435 1.00 97.69 68 LYS A CA 1
ATOM 518 C C . LYS A 1 68 ? -7.847 -4.369 22.496 1.00 97.69 68 LYS A C 1
ATOM 520 O O . LYS A 1 68 ? -6.623 -4.479 22.612 1.00 97.69 68 LYS A O 1
ATOM 525 N N . GLU A 1 69 ? -8.647 -5.426 22.376 1.00 97.19 69 GLU A N 1
ATOM 526 C CA . GLU A 1 69 ? -8.142 -6.800 22.314 1.00 97.19 69 GLU A CA 1
ATOM 527 C C . GLU A 1 69 ? -7.191 -6.974 21.121 1.00 97.19 69 GLU A C 1
ATOM 529 O O . GLU A 1 69 ? -6.035 -7.360 21.301 1.00 97.19 69 GLU A O 1
ATOM 534 N N . LYS A 1 70 ? -7.628 -6.603 19.914 1.00 97.25 70 LYS A N 1
ATOM 535 C CA . LYS A 1 70 ? -6.848 -6.752 18.673 1.00 97.25 70 LYS A CA 1
ATOM 536 C C . LYS A 1 70 ? -5.624 -5.839 18.611 1.00 97.25 70 LYS A C 1
ATOM 538 O O . LYS A 1 70 ? -4.640 -6.168 17.947 1.00 97.25 70 LYS A O 1
ATOM 543 N N . LEU A 1 71 ? -5.647 -4.704 19.309 1.00 98.00 71 LEU A N 1
ATOM 544 C CA . LEU A 1 71 ? -4.477 -3.844 19.487 1.00 98.00 71 LEU A CA 1
ATOM 545 C C . LEU A 1 71 ? -3.480 -4.446 20.479 1.00 98.00 71 LEU A C 1
ATOM 547 O O . LEU A 1 71 ? -2.277 -4.399 20.214 1.00 98.00 71 LEU A O 1
ATOM 551 N N . SER A 1 72 ? -3.950 -4.998 21.599 1.00 97.62 72 SER A N 1
ATOM 552 C CA . SER A 1 72 ? -3.090 -5.548 22.658 1.00 97.62 72 SER A CA 1
ATOM 553 C C . SER A 1 72 ? -2.453 -6.887 22.281 1.00 97.62 72 SER A C 1
ATOM 555 O O . SER A 1 72 ? -1.289 -7.109 22.613 1.00 97.62 72 SER A O 1
ATOM 557 N N . ARG A 1 73 ? -3.168 -7.745 21.540 1.00 96.44 73 ARG A N 1
ATOM 558 C CA . ARG A 1 73 ? -2.677 -9.023 21.011 1.00 96.44 73 ARG A CA 1
ATOM 559 C C . ARG A 1 73 ? -2.262 -8.854 19.545 1.00 96.44 73 ARG A C 1
ATOM 561 O O . ARG A 1 73 ? -3.134 -8.808 18.677 1.00 96.44 73 ARG A O 1
ATOM 568 N N . PRO A 1 74 ? -0.957 -8.761 19.222 1.00 95.75 74 PRO A N 1
ATOM 569 C CA . PRO A 1 74 ? -0.527 -8.547 17.849 1.00 95.75 74 PRO A CA 1
ATOM 570 C C . PRO A 1 74 ? -0.985 -9.699 16.952 1.00 95.75 74 PRO A C 1
ATOM 572 O O . PRO A 1 74 ? -0.691 -10.856 17.231 1.00 95.75 74 PRO A O 1
ATOM 575 N N . GLY A 1 75 ? -1.688 -9.378 15.871 1.00 96.75 75 GLY A N 1
ATOM 576 C CA . GLY A 1 75 ? -2.228 -10.344 14.914 1.00 96.75 75 GLY A CA 1
ATOM 577 C C . GLY A 1 75 ? -2.085 -9.851 13.473 1.00 96.75 75 GLY A C 1
ATOM 578 O O . GLY A 1 75 ? -1.708 -8.694 13.252 1.00 96.75 75 GLY A O 1
ATOM 579 N N . PRO A 1 76 ? -2.427 -10.685 12.473 1.00 96.06 76 PRO A N 1
ATOM 580 C CA . PRO A 1 76 ? -2.327 -10.319 11.059 1.00 96.06 76 PRO A CA 1
ATOM 581 C C . PRO A 1 76 ? -3.161 -9.080 10.713 1.00 96.06 76 PRO A C 1
ATOM 583 O O . PRO A 1 76 ? -2.769 -8.312 9.845 1.00 96.06 76 PRO A O 1
ATOM 586 N N . GLN A 1 77 ? -4.276 -8.861 11.415 1.00 95.12 77 GLN A N 1
ATOM 587 C CA . GLN A 1 77 ? -5.199 -7.755 11.161 1.00 95.12 77 GLN A CA 1
ATOM 588 C C . GLN A 1 77 ? -4.866 -6.465 11.929 1.00 95.12 77 GLN A C 1
ATOM 590 O O . GLN A 1 77 ? -5.538 -5.452 11.735 1.00 95.12 77 GLN A O 1
ATOM 595 N N . ARG A 1 78 ? -3.841 -6.473 12.797 1.00 97.25 78 ARG A N 1
ATOM 596 C CA . ARG A 1 78 ? -3.571 -5.371 13.741 1.00 97.25 78 ARG A CA 1
ATOM 597 C C . ARG A 1 78 ? -3.445 -4.017 13.045 1.00 97.25 78 ARG A C 1
ATOM 599 O O . ARG A 1 78 ? -3.922 -3.029 13.585 1.00 97.25 78 ARG A O 1
ATOM 606 N N . ALA A 1 79 ? -2.856 -3.983 11.847 1.00 96.06 79 ALA A N 1
ATOM 607 C CA . ALA A 1 79 ? -2.742 -2.763 11.054 1.00 96.06 79 ALA A CA 1
ATOM 608 C C . ALA A 1 79 ? -4.115 -2.105 10.832 1.00 96.06 79 ALA A C 1
ATOM 610 O O . ALA A 1 79 ? -4.303 -0.971 11.245 1.00 96.06 79 ALA A O 1
ATOM 611 N N . TRP A 1 80 ? -5.105 -2.814 10.283 1.00 96.69 80 TRP A N 1
ATOM 612 C CA . TRP A 1 80 ? -6.442 -2.247 10.047 1.00 96.69 80 TRP A CA 1
ATOM 613 C C . TRP A 1 80 ? -7.173 -1.872 11.342 1.00 96.69 80 TRP A C 1
ATOM 615 O O . TRP A 1 80 ? -7.893 -0.879 11.371 1.00 96.69 80 TRP A O 1
ATOM 625 N N . TYR A 1 81 ? -6.926 -2.585 12.442 1.00 97.88 81 TYR A N 1
ATOM 626 C CA . TYR A 1 81 ? -7.496 -2.225 13.742 1.00 97.88 81 TYR A CA 1
ATOM 627 C C . TYR A 1 81 ? -6.929 -0.923 14.326 1.00 97.88 81 TYR A C 1
ATOM 629 O O . TYR A 1 81 ? -7.640 -0.242 15.064 1.00 97.88 81 TYR A O 1
ATOM 637 N N . LEU A 1 82 ? -5.706 -0.511 13.960 1.00 98.31 82 LEU A N 1
ATOM 638 C CA . LEU A 1 82 ? -5.200 0.828 14.306 1.00 98.31 82 LEU A CA 1
ATOM 639 C C . LEU A 1 82 ? -6.103 1.919 13.722 1.00 98.31 82 LEU A C 1
ATOM 641 O O . LEU A 1 82 ? -6.358 2.919 14.389 1.00 98.31 82 LEU A O 1
ATOM 645 N N . ARG A 1 83 ? -6.637 1.709 12.510 1.00 97.56 83 ARG A N 1
ATOM 646 C CA . ARG A 1 83 ? -7.607 2.633 11.917 1.00 97.56 83 ARG A CA 1
ATOM 647 C C . ARG A 1 83 ? -8.875 2.707 12.754 1.00 97.56 83 ARG A C 1
ATOM 649 O O . ARG A 1 83 ? -9.336 3.806 13.034 1.00 97.56 83 ARG A O 1
ATOM 656 N N . TYR A 1 84 ? -9.427 1.563 13.158 1.00 98.00 84 TYR A N 1
ATOM 657 C CA . TYR A 1 84 ? -10.635 1.529 13.989 1.00 98.00 84 TYR A CA 1
ATOM 658 C C . TYR A 1 84 ? -10.427 2.229 15.326 1.00 98.00 84 TYR A C 1
ATOM 660 O O . TYR A 1 84 ? -11.308 2.959 15.762 1.00 98.00 84 TYR A O 1
ATOM 668 N N . ALA A 1 85 ? -9.244 2.095 15.928 1.00 98.31 85 ALA A N 1
ATOM 669 C CA . ALA A 1 85 ? -8.923 2.813 17.152 1.00 98.31 85 ALA A CA 1
ATOM 670 C C . ALA A 1 85 ? -8.916 4.337 16.965 1.00 98.31 85 ALA A C 1
ATOM 672 O O . ALA A 1 85 ? -9.502 5.066 17.762 1.00 98.31 85 ALA A O 1
ATOM 673 N N . ILE A 1 86 ? -8.318 4.822 15.874 1.00 98.38 86 ILE A N 1
ATOM 674 C CA . ILE A 1 86 ? -8.345 6.249 15.530 1.00 98.38 86 ILE A CA 1
ATOM 675 C C . ILE A 1 86 ? -9.790 6.706 15.272 1.00 98.38 86 ILE A C 1
ATOM 677 O O . ILE A 1 86 ? -10.238 7.718 15.808 1.00 98.38 86 ILE A O 1
ATOM 681 N N . LYS A 1 87 ? -10.552 5.935 14.490 1.00 97.44 87 LYS A N 1
ATOM 682 C CA . LYS A 1 87 ? -11.949 6.230 14.148 1.00 97.44 87 LYS A CA 1
ATOM 683 C C . LYS A 1 87 ? -12.886 6.203 15.362 1.00 97.44 87 LYS A C 1
ATOM 685 O O . LYS A 1 87 ? -13.862 6.951 15.371 1.00 97.44 87 LYS A O 1
ATOM 690 N N . SER A 1 88 ? -12.587 5.404 16.389 1.00 97.00 88 SER A N 1
ATOM 691 C CA . SER A 1 88 ? -13.323 5.386 17.660 1.00 97.00 88 SER A CA 1
ATOM 692 C C . SER A 1 88 ? -12.948 6.541 18.594 1.00 97.00 88 SER A C 1
ATOM 694 O O . SER A 1 88 ? -13.491 6.629 19.693 1.00 97.00 88 SER A O 1
ATOM 696 N N . GLY A 1 89 ? -12.019 7.412 18.189 1.00 97.31 89 GLY A N 1
ATOM 697 C CA . GLY A 1 89 ? -11.587 8.574 18.961 1.00 97.31 89 GLY A CA 1
ATOM 698 C C . GLY A 1 89 ? -10.492 8.292 19.991 1.00 97.31 89 GLY A C 1
ATOM 699 O O . GLY A 1 89 ? -10.285 9.130 20.868 1.00 97.31 89 GLY A O 1
ATOM 700 N N . MET A 1 90 ? -9.791 7.151 19.919 1.00 98.12 90 MET A N 1
ATOM 701 C CA . MET A 1 90 ? -8.614 6.943 20.771 1.00 98.12 90 MET A CA 1
ATOM 702 C C . MET A 1 90 ? -7.483 7.891 20.372 1.00 98.12 90 MET A C 1
ATOM 704 O O . MET A 1 90 ? -7.197 8.074 19.188 1.00 98.12 90 MET A O 1
ATOM 708 N N . SER A 1 91 ? -6.808 8.459 21.370 1.00 98.25 91 SE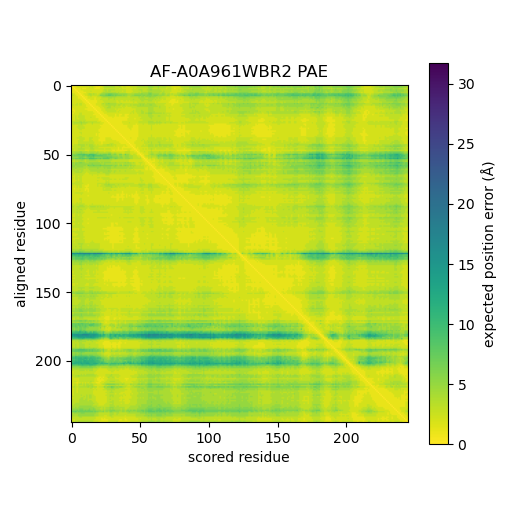R A N 1
ATOM 709 C CA . SER A 1 91 ? -5.633 9.299 21.144 1.00 98.25 91 SER A CA 1
ATOM 710 C C . SER A 1 91 ? -4.413 8.463 20.744 1.00 98.25 91 SER A C 1
ATOM 712 O O . SER A 1 91 ? -4.328 7.263 21.034 1.00 98.25 91 SER A O 1
ATOM 714 N N . VAL A 1 92 ? -3.431 9.108 20.114 1.00 98.44 92 VAL A N 1
ATOM 715 C CA . VAL A 1 92 ? -2.155 8.475 19.744 1.00 98.44 92 VAL A CA 1
ATOM 716 C C . VAL A 1 92 ? -1.456 7.891 20.973 1.00 98.44 92 VAL A C 1
ATOM 718 O O . VAL A 1 92 ? -0.941 6.777 20.914 1.00 98.44 92 VAL A O 1
ATOM 721 N N . GLU A 1 93 ? -1.516 8.576 22.116 1.00 98.50 93 GLU A N 1
ATOM 722 C CA . GLU A 1 93 ? -0.946 8.110 23.383 1.00 98.50 93 GLU A CA 1
ATOM 723 C C . GLU A 1 93 ? -1.634 6.838 23.882 1.00 98.50 93 GLU A C 1
ATOM 725 O O . GLU A 1 93 ? -0.964 5.905 24.323 1.00 98.50 93 GLU A O 1
ATOM 730 N N . GLN A 1 94 ? -2.965 6.760 23.783 1.00 98.44 94 GLN A N 1
ATOM 731 C CA . GLN A 1 94 ? -3.709 5.558 24.166 1.00 98.44 94 GLN A CA 1
ATOM 732 C C . GLN A 1 94 ? -3.339 4.369 23.272 1.00 98.44 94 GLN A C 1
ATOM 734 O O . GLN A 1 94 ? -3.106 3.267 23.773 1.00 98.44 94 GLN A O 1
ATOM 739 N N . ILE A 1 95 ? -3.235 4.590 21.958 1.00 98.62 95 ILE A N 1
ATOM 740 C CA . ILE A 1 95 ? -2.833 3.549 21.006 1.00 98.62 95 ILE A CA 1
ATOM 741 C C . ILE A 1 95 ? -1.380 3.122 21.259 1.00 98.62 95 ILE A C 1
ATOM 743 O O . ILE A 1 95 ? -1.090 1.923 21.258 1.00 98.62 95 ILE A O 1
ATOM 747 N N . TYR A 1 96 ? -0.468 4.058 21.528 1.00 98.69 96 TYR A N 1
ATOM 748 C CA . TYR A 1 96 ? 0.920 3.763 21.888 1.00 98.69 96 TYR A CA 1
ATOM 749 C C . TYR A 1 96 ? 1.011 2.923 23.166 1.00 98.69 96 TYR A C 1
ATOM 751 O O . TYR A 1 96 ? 1.728 1.924 23.187 1.00 98.69 96 TYR A O 1
ATOM 759 N N . GLU A 1 97 ? 0.265 3.263 24.218 1.00 98.56 97 GLU A N 1
ATOM 760 C CA . GLU A 1 97 ? 0.315 2.520 25.483 1.00 98.56 97 GLU A CA 1
ATOM 761 C C . GLU A 1 97 ? -0.097 1.051 25.326 1.00 98.56 97 GLU A C 1
ATOM 763 O O . GLU A 1 97 ? 0.494 0.167 25.954 1.00 98.56 97 GLU A O 1
ATOM 768 N N . ILE A 1 98 ? -1.063 0.779 24.444 1.00 98.31 98 ILE A N 1
ATOM 769 C CA . ILE A 1 98 ? -1.508 -0.583 24.139 1.00 98.31 98 ILE A CA 1
ATOM 770 C C . ILE A 1 98 ? -0.521 -1.281 23.199 1.00 98.31 98 ILE A C 1
ATOM 772 O O . ILE A 1 98 ? -0.217 -2.463 23.372 1.00 98.31 98 ILE A O 1
ATOM 776 N N . THR A 1 99 ? -0.048 -0.579 22.166 1.00 98.50 99 THR A N 1
ATOM 777 C CA . THR A 1 99 ? 0.610 -1.232 21.027 1.00 98.50 99 THR A CA 1
ATOM 778 C C . THR A 1 99 ? 2.127 -1.208 21.057 1.00 98.50 99 THR A C 1
ATOM 780 O O . THR A 1 99 ? 2.753 -2.092 20.463 1.00 98.50 99 THR A O 1
ATOM 783 N N . ARG A 1 100 ? 2.690 -0.203 21.734 1.00 98.56 100 ARG A N 1
ATOM 784 C CA . ARG A 1 100 ? 4.101 0.202 21.725 1.00 98.56 100 ARG A CA 1
ATOM 785 C C . ARG A 1 100 ? 4.646 0.543 20.332 1.00 98.56 100 ARG A C 1
ATOM 787 O O . ARG A 1 100 ? 5.857 0.570 20.142 1.00 98.56 100 ARG A O 1
ATOM 794 N N . ILE A 1 101 ? 3.765 0.812 19.363 1.00 98.69 101 ILE A N 1
ATOM 795 C CA . ILE A 1 101 ? 4.142 1.354 18.052 1.00 98.69 101 ILE A CA 1
ATOM 796 C C . ILE A 1 101 ? 4.471 2.828 18.237 1.00 98.69 101 ILE A C 1
ATOM 798 O O . ILE A 1 101 ? 3.632 3.564 18.743 1.00 98.69 101 ILE A O 1
ATOM 802 N N . ASP A 1 102 ? 5.669 3.238 17.825 1.00 98.75 102 ASP A N 1
ATOM 803 C CA . ASP A 1 102 ? 6.159 4.603 18.022 1.00 98.75 102 ASP A CA 1
ATOM 804 C C . ASP A 1 102 ? 5.135 5.665 17.558 1.00 98.75 102 ASP A C 1
ATOM 806 O O . ASP A 1 102 ? 4.572 5.518 16.461 1.00 98.75 102 ASP A O 1
ATOM 810 N N . PRO A 1 103 ? 4.894 6.726 18.358 1.00 98.62 103 PRO A N 1
ATOM 811 C CA . PRO A 1 103 ? 3.946 7.785 18.024 1.00 98.62 103 PRO A CA 1
ATOM 812 C C . PRO A 1 103 ? 4.145 8.390 16.634 1.00 98.62 103 PRO A C 1
ATOM 814 O O . PRO A 1 103 ? 3.158 8.703 15.979 1.00 98.62 103 PRO A O 1
ATOM 817 N N . TRP A 1 104 ? 5.377 8.456 16.117 1.00 98.75 104 TRP A N 1
ATOM 818 C CA . TRP A 1 104 ? 5.637 8.978 14.774 1.00 98.75 104 TRP A CA 1
ATOM 819 C C . TRP A 1 104 ? 4.879 8.212 13.678 1.00 98.75 104 TRP A C 1
ATOM 821 O O . TRP A 1 104 ? 4.365 8.807 12.724 1.00 98.75 104 TRP A O 1
ATOM 831 N N . PHE A 1 105 ? 4.777 6.884 13.798 1.00 98.88 105 PHE A N 1
ATOM 832 C CA . PHE A 1 105 ? 3.988 6.085 12.860 1.00 98.88 105 PHE A CA 1
ATOM 833 C C . PHE A 1 105 ? 2.494 6.325 13.063 1.00 98.88 105 PHE A C 1
ATOM 835 O O . PHE A 1 105 ? 1.761 6.454 12.085 1.00 98.88 105 PHE A O 1
ATOM 842 N N . LEU A 1 106 ? 2.050 6.403 14.317 1.00 98.81 106 LEU A N 1
ATOM 843 C CA . LEU A 1 106 ? 0.645 6.596 14.666 1.00 98.81 106 LEU A CA 1
ATOM 844 C C . LEU A 1 106 ? 0.117 7.959 14.199 1.00 98.81 106 LEU A C 1
ATOM 846 O O . LEU A 1 106 ? -0.973 8.003 13.637 1.00 98.81 106 LEU A O 1
ATOM 850 N N . ASP A 1 107 ? 0.909 9.027 14.315 1.00 98.69 107 ASP A N 1
ATOM 851 C CA . ASP A 1 107 ? 0.588 10.360 13.787 1.00 98.69 107 ASP A CA 1
ATOM 852 C C . ASP A 1 107 ? 0.379 10.323 12.268 1.00 98.69 107 ASP A C 1
ATOM 854 O O . ASP A 1 107 ? -0.583 10.874 11.733 1.00 98.69 107 ASP A O 1
ATOM 858 N N . ASN A 1 108 ? 1.231 9.591 11.543 1.00 98.75 108 ASN A N 1
ATOM 859 C CA . ASN A 1 108 ? 1.053 9.429 10.104 1.00 98.75 108 ASN A CA 1
ATOM 860 C C . ASN A 1 108 ? -0.211 8.634 9.746 1.00 98.75 108 ASN A C 1
ATOM 862 O O . ASN A 1 108 ? -0.841 8.929 8.729 1.00 98.75 108 ASN A O 1
ATOM 866 N N . LEU A 1 109 ? -0.576 7.623 10.541 1.00 98.81 109 LEU A N 1
ATOM 867 C CA . LEU A 1 109 ? -1.828 6.884 10.355 1.00 98.81 109 LEU A CA 1
ATOM 868 C C . LEU A 1 109 ? -3.043 7.764 10.672 1.00 98.81 109 LEU A C 1
ATOM 870 O O . LEU A 1 109 ? -4.031 7.706 9.940 1.00 98.81 109 LEU A O 1
ATOM 874 N N . LEU A 1 110 ? -2.955 8.609 11.701 1.00 98.69 110 LEU A N 1
ATOM 875 C CA . LEU A 1 110 ? -3.975 9.600 12.037 1.00 98.69 110 LEU A CA 1
ATOM 876 C C . LEU A 1 110 ? -4.204 10.563 10.868 1.00 98.69 110 LEU A C 1
ATOM 878 O O . LEU A 1 110 ? -5.338 10.709 10.429 1.00 98.69 110 LEU A O 1
ATOM 882 N N . GLU A 1 111 ? -3.147 11.123 10.277 1.00 98.69 111 GLU A N 1
ATOM 883 C CA . GLU A 1 111 ? -3.270 12.011 9.113 1.00 98.69 111 GLU A CA 1
ATOM 884 C C . GLU A 1 111 ? -3.915 11.333 7.886 1.00 98.69 111 GLU A C 1
ATOM 886 O O . GLU A 1 111 ? -4.608 11.988 7.095 1.00 98.69 111 GLU A O 1
ATOM 891 N N . ILE A 1 112 ? -3.699 10.022 7.696 1.00 98.75 112 ILE A N 1
ATOM 892 C CA . ILE A 1 112 ? -4.410 9.251 6.662 1.00 98.75 112 ILE A CA 1
ATOM 893 C C . ILE A 1 112 ? -5.911 9.258 6.972 1.00 98.75 112 ILE A C 1
ATOM 895 O O . ILE A 1 112 ? -6.701 9.580 6.086 1.00 98.75 112 ILE A O 1
ATOM 899 N N . VAL A 1 113 ? -6.304 8.966 8.213 1.00 98.50 113 VAL A N 1
ATOM 900 C CA . VAL A 1 113 ? -7.717 8.951 8.630 1.00 98.50 113 VAL A CA 1
ATOM 901 C C . VAL A 1 113 ? -8.347 10.346 8.568 1.00 98.50 113 VAL A C 1
ATOM 903 O O . VAL A 1 113 ? -9.455 10.499 8.072 1.00 98.50 113 VAL A O 1
ATOM 906 N N . GLU A 1 114 ? -7.648 11.404 8.965 1.00 98.44 114 GLU A N 1
ATOM 907 C CA . GLU A 1 114 ? -8.156 12.775 8.822 1.00 98.44 114 GLU A CA 1
ATOM 908 C C . GLU A 1 114 ? -8.368 13.160 7.351 1.00 98.44 114 GLU A C 1
ATOM 910 O O . GLU A 1 114 ? -9.332 13.845 6.996 1.00 98.44 114 GLU A O 1
ATOM 915 N N . THR A 1 115 ? -7.476 12.708 6.465 1.00 98.50 115 THR A N 1
ATOM 916 C CA . THR A 1 115 ? -7.617 12.921 5.020 1.00 98.50 115 THR A CA 1
ATOM 917 C C . THR A 1 115 ? -8.802 12.144 4.455 1.00 98.50 115 THR A C 1
ATOM 919 O O . THR A 1 115 ? -9.526 12.686 3.621 1.00 98.50 115 THR A O 1
ATOM 922 N N . GLU A 1 116 ? -9.031 10.919 4.929 1.00 97.06 116 GLU A N 1
ATOM 923 C CA . GLU A 1 116 ? -10.241 10.148 4.635 1.00 97.06 116 GLU A CA 1
ATOM 924 C C . GLU A 1 116 ? -11.502 10.948 4.993 1.00 97.06 116 GLU A C 1
ATOM 926 O O . GLU A 1 116 ? -12.362 11.139 4.133 1.00 97.06 116 GLU A O 1
ATOM 931 N N . GLU A 1 117 ? -11.597 11.489 6.213 1.00 96.94 117 GLU A N 1
ATOM 932 C CA . GLU A 1 117 ? -12.779 12.254 6.635 1.00 96.94 117 GLU A CA 1
ATOM 933 C C . GLU A 1 117 ? -13.016 13.485 5.757 1.00 96.94 117 GLU A C 1
ATOM 935 O O . GLU A 1 117 ? -14.146 13.763 5.356 1.00 96.94 117 GLU A O 1
ATOM 940 N N . ARG A 1 118 ? -11.948 14.197 5.385 1.00 97.94 118 ARG A N 1
ATOM 941 C CA . ARG A 1 118 ? -12.038 15.343 4.466 1.00 97.94 118 ARG A CA 1
ATOM 942 C C . ARG A 1 118 ? -12.539 14.944 3.079 1.00 97.94 118 ARG A C 1
ATOM 944 O O . ARG A 1 118 ? -13.234 15.727 2.437 1.00 97.94 118 ARG A O 1
ATOM 951 N N . ILE A 1 119 ? -12.175 13.756 2.597 1.00 97.75 119 ILE A N 1
ATOM 952 C CA . ILE A 1 119 ? -12.667 13.227 1.318 1.00 97.75 119 ILE A CA 1
ATOM 953 C C . ILE A 1 119 ? -14.142 12.847 1.444 1.00 97.75 119 ILE A C 1
ATOM 955 O O . ILE A 1 119 ? -14.919 13.219 0.574 1.00 97.75 119 ILE A O 1
ATOM 959 N N . ARG A 1 120 ? -14.543 12.175 2.530 1.00 95.31 120 ARG A N 1
ATOM 960 C CA . ARG A 1 120 ? -15.943 11.792 2.786 1.00 95.31 120 ARG A CA 1
ATOM 961 C C . ARG A 1 120 ? -16.883 12.987 2.948 1.00 95.31 120 ARG A C 1
ATOM 963 O O . ARG A 1 120 ? -18.063 12.864 2.656 1.00 95.31 120 ARG A O 1
ATOM 970 N N . GLN A 1 121 ? -16.367 14.138 3.380 1.00 96.25 121 GLN A N 1
ATOM 971 C CA . GLN A 1 121 ? -17.111 15.404 3.404 1.00 96.25 121 GLN A CA 1
ATOM 972 C C . GLN A 1 121 ? -17.397 15.972 2.004 1.00 96.25 121 GLN A C 1
ATOM 974 O O . GLN A 1 121 ? -18.203 16.889 1.873 1.00 96.25 121 GLN A O 1
ATOM 979 N N . CYS A 1 122 ? -16.733 15.470 0.959 1.00 92.12 122 CYS A N 1
ATOM 980 C CA . CYS A 1 122 ? -17.089 15.766 -0.423 1.00 92.12 122 CYS A CA 1
ATOM 981 C C . CYS A 1 122 ? -18.146 14.736 -0.853 1.00 92.12 122 CYS A C 1
ATOM 983 O O . CYS A 1 122 ? -17.794 13.599 -1.149 1.00 92.12 122 CYS A O 1
ATOM 985 N N . ASP A 1 123 ? -19.426 15.114 -0.921 1.00 84.38 123 ASP A N 1
ATOM 986 C CA . ASP A 1 123 ? -20.539 14.184 -1.199 1.00 84.38 123 ASP A CA 1
ATOM 987 C C . ASP A 1 123 ? -20.413 13.457 -2.554 1.00 84.38 123 ASP A C 1
ATOM 989 O O . ASP A 1 123 ? -21.120 12.486 -2.821 1.00 84.38 123 ASP A O 1
ATOM 993 N N . SER A 1 124 ? -19.553 13.942 -3.460 1.00 91.31 124 SER A N 1
ATOM 994 C CA . SER A 1 124 ? -19.312 13.312 -4.759 1.00 91.31 124 SER A CA 1
ATOM 995 C C . SER A 1 124 ? -17.971 13.693 -5.390 1.00 91.31 124 SER A C 1
ATOM 997 O O . SER A 1 124 ? -17.336 14.695 -5.046 1.00 91.31 124 SER A O 1
ATOM 999 N N . LEU A 1 125 ? -17.601 12.945 -6.434 1.00 91.19 125 LEU A N 1
ATOM 1000 C CA . LEU A 1 125 ? -16.439 13.213 -7.288 1.00 91.19 125 LEU A CA 1
ATOM 1001 C C . LEU A 1 125 ? -16.443 14.608 -7.939 1.00 91.19 125 LEU A C 1
ATOM 1003 O O . LEU A 1 125 ? -15.388 15.124 -8.283 1.00 91.19 125 LEU A O 1
ATOM 1007 N N . SER A 1 126 ? -17.602 15.247 -8.114 1.00 90.81 126 SER A N 1
ATOM 1008 C CA . SER A 1 126 ? -17.653 16.599 -8.694 1.00 90.81 126 SER A CA 1
ATOM 1009 C C . SER A 1 126 ? -17.284 17.702 -7.696 1.00 90.81 126 SER A C 1
ATOM 1011 O O . SER A 1 126 ? -16.915 18.802 -8.104 1.00 90.81 126 SER A O 1
ATOM 1013 N N . GLN A 1 127 ? -17.369 17.410 -6.396 1.00 94.25 127 GLN A N 1
ATOM 1014 C CA . GLN A 1 127 ? -17.137 18.371 -5.320 1.00 94.25 127 GLN A CA 1
ATOM 1015 C C . GLN A 1 127 ? -15.721 18.299 -4.741 1.00 94.25 127 GLN A C 1
ATOM 1017 O O . GLN A 1 127 ? -15.267 19.255 -4.109 1.00 94.25 127 GLN A O 1
ATOM 1022 N N . ILE A 1 128 ? -15.002 17.192 -4.952 1.00 96.88 128 ILE A N 1
ATOM 1023 C CA . ILE A 1 128 ? -13.632 17.062 -4.460 1.00 96.88 128 ILE A CA 1
ATOM 1024 C C . ILE A 1 128 ? -12.691 18.014 -5.210 1.00 96.88 128 ILE A C 1
ATOM 1026 O O . ILE A 1 128 ? -12.611 18.033 -6.438 1.00 96.88 128 ILE A O 1
ATOM 1030 N N . SER A 1 129 ? -11.944 18.825 -4.460 1.00 97.38 129 SER A N 1
ATOM 1031 C CA . SER A 1 129 ? -11.000 19.766 -5.069 1.00 97.38 129 SER A CA 1
ATOM 1032 C C . SER A 1 129 ? -9.790 19.043 -5.688 1.00 97.38 129 SER A C 1
ATOM 1034 O O . SER A 1 129 ? -9.290 18.073 -5.107 1.00 97.38 129 SER A O 1
ATOM 1036 N N . PRO A 1 130 ? -9.207 19.555 -6.792 1.00 97.50 130 PRO A N 1
ATOM 1037 C CA . PRO A 1 130 ? -7.980 18.993 -7.368 1.00 97.50 130 PRO A CA 1
ATOM 1038 C C . PRO A 1 130 ? -6.807 18.929 -6.380 1.00 97.50 130 PRO A C 1
ATOM 1040 O O . PRO A 1 130 ? -5.975 18.024 -6.448 1.00 97.50 130 PRO A O 1
ATOM 1043 N N . ALA A 1 131 ? -6.743 19.881 -5.443 1.00 97.94 131 ALA A N 1
ATOM 1044 C CA . ALA A 1 131 ? -5.743 19.895 -4.382 1.00 97.94 131 ALA A CA 1
ATOM 1045 C C . ALA A 1 131 ? -5.913 18.701 -3.433 1.00 97.94 131 ALA A C 1
ATOM 1047 O O . ALA A 1 131 ? -4.930 18.023 -3.141 1.00 97.94 131 ALA A O 1
ATOM 1048 N N . LEU A 1 132 ? -7.147 18.399 -3.013 1.00 98.25 132 LEU A N 1
ATOM 1049 C CA . LEU A 1 132 ? -7.427 17.255 -2.145 1.00 98.25 132 LEU A CA 1
ATOM 1050 C C . LEU A 1 132 ? -7.181 15.924 -2.863 1.00 98.25 132 LEU A C 1
ATOM 1052 O O . LEU A 1 132 ? -6.571 15.038 -2.271 1.00 98.25 132 LEU A O 1
ATOM 1056 N N . VAL A 1 133 ? -7.540 15.807 -4.150 1.00 98.06 133 VAL A N 1
ATOM 1057 C CA . VAL A 1 133 ? -7.180 14.627 -4.959 1.00 98.06 133 VAL A CA 1
ATOM 1058 C C . VAL A 1 133 ? -5.662 14.435 -4.961 1.00 98.06 133 VAL A C 1
ATOM 1060 O O . VAL A 1 133 ? -5.182 13.345 -4.663 1.00 98.06 133 VAL A O 1
ATOM 1063 N N . ARG A 1 134 ? -4.879 15.489 -5.234 1.00 98.06 134 ARG A N 1
ATOM 1064 C CA . ARG A 1 134 ? -3.409 15.408 -5.242 1.00 98.06 134 ARG A CA 1
ATOM 1065 C C . ARG A 1 134 ? -2.844 15.003 -3.879 1.00 98.06 134 ARG A C 1
ATOM 1067 O O . ARG A 1 134 ? -1.975 14.135 -3.834 1.00 98.06 134 ARG A O 1
ATOM 1074 N N . THR A 1 135 ? -3.343 15.588 -2.790 1.00 98.50 135 THR A N 1
ATOM 1075 C CA . THR A 1 135 ? -2.949 15.213 -1.423 1.00 98.50 135 THR A CA 1
ATOM 1076 C C . THR A 1 135 ? -3.258 13.747 -1.145 1.00 98.50 135 THR A C 1
ATOM 1078 O O . THR A 1 135 ? -2.371 13.017 -0.713 1.00 98.50 135 THR A O 1
ATOM 1081 N N . ALA A 1 136 ? -4.463 13.279 -1.476 1.00 98.38 136 ALA A N 1
ATOM 1082 C CA . ALA A 1 136 ? -4.846 11.886 -1.281 1.00 98.38 136 ALA A CA 1
ATOM 1083 C C . ALA A 1 136 ? -3.918 10.931 -2.049 1.00 98.38 136 ALA A C 1
ATOM 1085 O O . ALA A 1 136 ? -3.426 9.945 -1.500 1.00 98.38 136 ALA A O 1
ATOM 1086 N N . LYS A 1 137 ? -3.595 11.249 -3.308 1.00 98.56 137 LYS A N 1
ATOM 1087 C CA . LYS A 1 137 ? -2.667 10.430 -4.096 1.00 98.56 137 LYS A CA 1
ATOM 1088 C C . LYS A 1 137 ? -1.248 10.419 -3.520 1.00 98.56 137 LYS A C 1
ATOM 1090 O O . LYS A 1 137 ? -0.655 9.347 -3.454 1.00 98.56 137 LYS A O 1
ATOM 1095 N N . ARG A 1 138 ? -0.745 11.558 -3.027 1.00 98.44 138 ARG A N 1
ATOM 1096 C CA . ARG A 1 138 ? 0.545 11.659 -2.311 1.00 98.44 138 ARG A CA 1
ATOM 1097 C C . ARG A 1 138 ? 0.562 10.935 -0.967 1.00 98.44 138 ARG A C 1
ATOM 1099 O O . ARG A 1 138 ? 1.625 10.553 -0.499 1.00 98.44 138 ARG A O 1
ATOM 1106 N N . PHE A 1 139 ? -0.598 10.730 -0.350 1.00 98.69 139 PHE A N 1
ATOM 1107 C CA . PHE A 1 139 ? -0.750 9.907 0.855 1.00 98.69 139 PHE A CA 1
ATOM 1108 C C . PHE A 1 139 ? -0.957 8.422 0.518 1.00 98.69 139 PHE A C 1
ATOM 1110 O O . PHE A 1 139 ? -1.150 7.604 1.412 1.00 98.69 139 PHE A O 1
ATOM 1117 N N . GLY A 1 140 ? -0.909 8.054 -0.766 1.00 98.50 140 GLY A N 1
ATOM 1118 C CA . GLY A 1 140 ? -0.962 6.673 -1.229 1.00 98.50 140 GLY A CA 1
ATOM 1119 C C . GLY A 1 140 ? -2.357 6.089 -1.420 1.00 98.50 140 GLY A C 1
ATOM 1120 O O . GLY A 1 140 ? -2.428 4.905 -1.757 1.00 98.50 140 GLY A O 1
ATOM 1121 N N . PHE A 1 141 ? -3.429 6.880 -1.267 1.00 98.56 141 PHE A N 1
ATOM 1122 C CA . PHE A 1 141 ? -4.799 6.399 -1.464 1.00 98.56 141 PHE A CA 1
ATOM 1123 C C . PHE A 1 141 ? -4.971 5.823 -2.872 1.00 98.56 141 PHE A C 1
ATOM 1125 O O . PHE A 1 141 ? -4.603 6.458 -3.868 1.00 98.56 141 PHE A O 1
ATOM 1132 N N . SER A 1 142 ? -5.535 4.623 -2.981 1.00 98.19 142 SER A N 1
ATOM 1133 C CA . SER A 1 142 ? -5.854 3.997 -4.266 1.00 98.19 142 SER A CA 1
ATOM 1134 C C . SER A 1 142 ? -7.059 4.669 -4.933 1.00 98.19 142 SER A C 1
ATOM 1136 O O . SER A 1 142 ? -7.864 5.332 -4.280 1.00 98.19 142 SER A O 1
ATOM 1138 N N . ASP A 1 143 ? -7.184 4.525 -6.259 1.00 97.94 143 ASP A N 1
ATOM 1139 C CA . ASP A 1 143 ? -8.365 5.044 -6.968 1.00 97.94 143 ASP A CA 1
ATOM 1140 C C . ASP A 1 143 ? -9.642 4.324 -6.466 1.00 97.94 143 ASP A C 1
ATOM 1142 O O . ASP A 1 143 ? -10.690 4.952 -6.353 1.00 97.94 143 ASP A O 1
ATOM 1146 N N . ARG A 1 144 ? -9.528 3.057 -6.035 1.00 97.44 144 ARG A N 1
ATOM 1147 C CA . ARG A 1 144 ? -10.598 2.298 -5.372 1.00 97.44 144 ARG A CA 1
ATOM 1148 C C . ARG A 1 144 ? -11.017 2.880 -4.020 1.00 97.44 144 ARG A C 1
ATOM 1150 O O . ARG A 1 144 ? -12.210 2.975 -3.765 1.00 97.44 144 ARG A O 1
ATOM 1157 N N . GLN A 1 145 ? -10.077 3.315 -3.178 1.00 97.75 145 GLN A N 1
ATOM 1158 C CA . GLN A 1 145 ? -10.435 3.953 -1.905 1.00 97.75 145 GLN A CA 1
ATOM 1159 C C . GLN A 1 145 ? -11.222 5.252 -2.109 1.00 97.75 145 GLN A C 1
ATOM 1161 O O . GLN A 1 145 ? -12.234 5.489 -1.452 1.00 97.75 145 GLN A O 1
ATOM 1166 N N . LEU A 1 146 ? -10.777 6.079 -3.059 1.00 97.81 146 LEU A N 1
ATOM 1167 C CA . LEU A 1 146 ? -11.486 7.304 -3.435 1.00 97.81 146 LEU A CA 1
ATOM 1168 C C . LEU A 1 146 ? -12.877 6.996 -3.998 1.00 97.81 146 LEU A C 1
ATOM 1170 O O . LEU A 1 146 ? -13.835 7.686 -3.661 1.00 97.81 146 LEU A O 1
ATOM 1174 N N . ALA A 1 147 ? -12.992 5.948 -4.814 1.00 97.19 147 ALA A N 1
ATOM 1175 C CA . ALA A 1 147 ? -14.252 5.522 -5.408 1.00 97.19 147 ALA A CA 1
ATOM 1176 C C . ALA A 1 147 ? -15.288 5.159 -4.334 1.00 97.19 147 ALA A C 1
ATOM 1178 O O . ALA A 1 147 ? -16.399 5.689 -4.359 1.00 97.19 147 ALA A O 1
ATOM 1179 N N . THR A 1 148 ? -14.892 4.353 -3.344 1.00 95.88 148 THR A N 1
ATOM 1180 C CA . THR A 1 148 ? -15.742 3.978 -2.203 1.00 95.88 148 THR A CA 1
ATOM 1181 C C . THR A 1 148 ? -16.195 5.192 -1.397 1.00 95.88 148 THR A C 1
ATOM 1183 O O . THR A 1 148 ? -17.366 5.290 -1.042 1.00 95.88 148 THR A O 1
ATOM 1186 N N . MET A 1 149 ? -15.285 6.124 -1.092 1.00 96.06 149 MET A N 1
ATOM 1187 C CA . MET A 1 149 ? -15.618 7.302 -0.283 1.00 96.06 149 MET A CA 1
ATOM 1188 C C . MET A 1 149 ? -16.546 8.284 -1.004 1.00 96.06 149 MET A C 1
ATOM 1190 O O . MET A 1 149 ? -17.358 8.924 -0.348 1.00 96.06 149 MET A O 1
ATOM 1194 N N . LEU A 1 150 ? -16.423 8.399 -2.329 1.00 96.62 150 LEU A N 1
ATOM 1195 C CA . LEU A 1 150 ? -17.136 9.387 -3.148 1.00 96.62 150 LEU A CA 1
ATOM 1196 C C . LEU A 1 150 ? -18.351 8.808 -3.890 1.00 96.62 150 LEU A C 1
ATOM 1198 O O . LEU A 1 150 ? -18.897 9.478 -4.768 1.00 96.62 150 LEU A O 1
ATOM 1202 N N . GLY A 1 151 ? -18.730 7.555 -3.609 1.00 95.19 151 GLY A N 1
ATOM 1203 C CA . GLY A 1 151 ? -19.861 6.887 -4.260 1.00 95.19 151 GLY A CA 1
ATOM 1204 C C . GLY A 1 151 ? -19.715 6.776 -5.783 1.00 95.19 151 GLY A C 1
ATOM 1205 O O . GLY A 1 151 ? -20.684 6.970 -6.511 1.00 95.19 151 GLY A O 1
ATOM 1206 N N . SER A 1 152 ? -18.501 6.509 -6.270 1.00 96.31 152 SER A N 1
ATOM 1207 C CA . SER A 1 152 ? -18.179 6.412 -7.702 1.00 96.31 152 SER A CA 1
ATOM 1208 C C . SER A 1 152 ? -17.457 5.103 -8.025 1.00 96.31 152 SER A C 1
ATOM 1210 O O . SER A 1 152 ? -17.269 4.247 -7.161 1.00 96.31 152 SER A O 1
ATOM 1212 N N . THR A 1 153 ? -17.054 4.920 -9.279 1.00 96.88 153 THR A N 1
ATOM 1213 C CA . THR A 1 153 ? -16.250 3.777 -9.720 1.00 96.88 153 THR A CA 1
ATOM 1214 C C . THR A 1 153 ? -14.765 4.130 -9.806 1.00 96.88 153 THR A C 1
ATOM 1216 O O . THR A 1 153 ? -14.376 5.267 -10.076 1.00 96.88 153 THR A O 1
ATOM 1219 N N . GLU A 1 154 ? -13.899 3.125 -9.662 1.00 97.00 154 GLU A N 1
ATOM 1220 C CA . GLU A 1 154 ? -12.447 3.295 -9.815 1.00 97.00 154 GLU A CA 1
ATOM 1221 C C . GLU A 1 154 ? -12.070 3.903 -11.181 1.00 97.00 154 GLU A C 1
ATOM 1223 O O . GLU A 1 154 ? -11.160 4.730 -11.282 1.00 97.00 154 GLU A O 1
ATOM 1228 N N . SER A 1 155 ? -12.809 3.540 -12.235 1.00 98.12 155 SER A N 1
ATOM 1229 C CA . SER A 1 155 ? -12.595 4.069 -13.587 1.00 98.12 155 SER A CA 1
ATOM 1230 C C . SER A 1 155 ? -12.937 5.557 -13.697 1.00 98.12 155 SER A C 1
ATOM 1232 O O . SER A 1 155 ? -12.210 6.296 -14.363 1.00 98.12 155 SER A O 1
ATOM 1234 N N . GLU A 1 156 ? -13.994 6.018 -13.024 1.00 98.06 156 GLU A N 1
ATOM 1235 C CA . GLU A 1 156 ? -14.370 7.436 -12.986 1.00 98.06 156 GLU A CA 1
ATOM 1236 C C . GLU A 1 156 ? -13.348 8.265 -12.209 1.00 98.06 156 GLU A C 1
ATOM 1238 O O . GLU A 1 156 ? -12.902 9.299 -12.713 1.00 98.06 156 GLU A O 1
ATOM 1243 N N . ILE A 1 157 ? -12.892 7.780 -11.045 1.00 98.00 157 ILE A N 1
ATOM 1244 C CA . ILE A 1 157 ? -11.800 8.414 -10.291 1.00 98.00 157 ILE A CA 1
ATOM 1245 C C . ILE A 1 157 ? -10.558 8.545 -11.167 1.00 98.00 157 ILE A C 1
ATOM 1247 O O . ILE A 1 157 ? -9.966 9.624 -11.261 1.00 98.00 157 ILE A O 1
ATOM 1251 N N . ARG A 1 158 ? -10.163 7.455 -11.836 1.00 98.25 158 ARG A N 1
ATOM 1252 C CA . ARG A 1 158 ? -9.003 7.451 -12.725 1.00 98.25 158 ARG A CA 1
ATOM 1253 C C . ARG A 1 158 ? -9.171 8.477 -13.843 1.00 98.25 158 ARG A C 1
ATOM 1255 O O . ARG A 1 158 ? -8.258 9.268 -14.068 1.00 98.25 158 ARG A O 1
ATOM 1262 N N . ALA A 1 159 ? -10.310 8.486 -14.533 1.00 98.25 159 ALA A N 1
ATOM 1263 C CA . ALA A 1 159 ? -10.576 9.422 -15.621 1.00 98.25 159 ALA A CA 1
ATOM 1264 C C . ALA A 1 159 ? -10.509 10.881 -15.144 1.00 98.25 159 ALA A C 1
ATOM 1266 O O . ALA A 1 159 ? -9.791 11.686 -15.739 1.00 98.25 159 ALA A O 1
ATOM 1267 N N . HIS A 1 160 ? -11.175 11.197 -14.032 1.00 97.44 160 HIS A N 1
ATOM 1268 C CA . HIS A 1 160 ? -11.171 12.527 -13.429 1.00 97.44 160 HIS A CA 1
ATOM 1269 C C . HIS A 1 160 ? -9.755 12.972 -13.042 1.00 97.44 160 HIS A C 1
ATOM 1271 O O . HIS A 1 160 ? -9.291 14.045 -13.428 1.00 97.44 160 HIS A O 1
ATOM 1277 N N . ARG A 1 161 ? -9.006 12.103 -12.359 1.00 97.50 161 ARG A N 1
ATOM 1278 C CA . ARG A 1 161 ? -7.624 12.367 -11.955 1.00 97.50 161 ARG A CA 1
ATOM 1279 C C . ARG A 1 161 ? -6.717 12.658 -13.162 1.00 97.50 161 ARG A C 1
ATOM 1281 O O . ARG A 1 161 ? -5.904 13.583 -13.114 1.00 97.50 161 ARG A O 1
ATOM 1288 N N . LEU A 1 162 ? -6.868 11.906 -14.256 1.00 97.56 162 LEU A N 1
ATOM 1289 C CA . LEU A 1 162 ? -6.102 12.118 -15.490 1.00 97.56 162 LEU A CA 1
ATOM 1290 C C . LEU A 1 162 ? -6.487 13.413 -16.222 1.00 97.56 162 LEU A C 1
ATOM 1292 O O . LEU A 1 162 ? -5.598 14.049 -16.791 1.00 97.56 162 LEU A O 1
ATOM 1296 N N . GLN A 1 163 ? -7.764 13.811 -16.193 1.00 97.31 163 GLN A N 1
ATOM 1297 C CA . GLN A 1 163 ? -8.236 15.097 -16.730 1.00 97.31 163 GLN A CA 1
ATOM 1298 C C . GLN A 1 163 ? -7.639 16.284 -15.965 1.00 97.31 163 GLN A C 1
ATOM 1300 O O . GLN A 1 163 ? -7.269 17.282 -16.573 1.00 97.31 163 GLN A O 1
ATOM 1305 N N . LEU A 1 164 ? -7.460 16.147 -14.648 1.00 96.06 164 LEU A N 1
ATOM 1306 C CA . LEU A 1 164 ? -6.794 17.139 -13.798 1.00 96.06 164 LEU A CA 1
ATOM 1307 C C . LEU A 1 164 ? -5.261 17.168 -13.951 1.00 96.06 164 LEU A C 1
ATOM 1309 O O . LEU A 1 164 ? -4.586 17.920 -13.247 1.00 96.06 164 LEU A O 1
ATOM 1313 N N . GLY A 1 165 ? -4.687 16.320 -14.811 1.00 96.62 165 GLY A N 1
ATOM 1314 C CA . GLY A 1 165 ? -3.236 16.196 -14.968 1.00 96.62 165 GLY A CA 1
ATOM 1315 C C . GLY A 1 165 ? -2.530 15.557 -13.767 1.00 96.62 165 GLY A C 1
ATOM 1316 O O . GLY A 1 165 ? -1.308 15.607 -13.679 1.00 96.62 165 GLY A O 1
ATOM 1317 N N . ILE A 1 166 ? -3.264 14.940 -12.838 1.00 97.31 166 ILE A N 1
ATOM 1318 C CA . ILE A 1 166 ? -2.691 14.300 -11.650 1.00 97.31 166 ILE A CA 1
ATOM 1319 C C . ILE A 1 166 ? -2.241 12.891 -12.046 1.00 97.31 166 ILE A C 1
ATOM 1321 O O . ILE A 1 166 ? -3.014 11.935 -12.063 1.00 97.31 166 ILE A O 1
ATOM 1325 N N . ARG A 1 167 ? -0.974 12.731 -12.406 1.00 97.25 167 ARG A N 1
ATOM 1326 C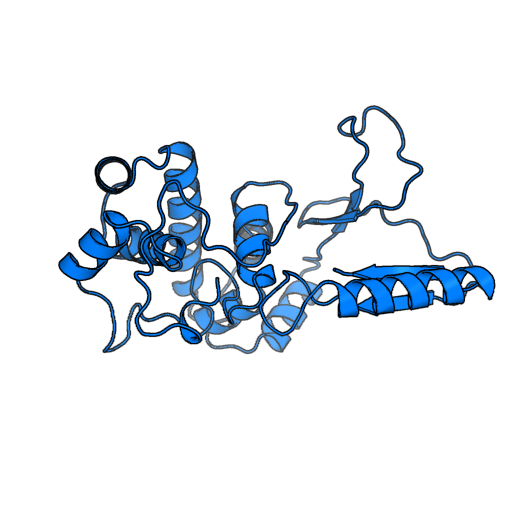 CA . ARG A 1 167 ? -0.396 11.445 -12.817 1.00 97.25 167 ARG A CA 1
ATOM 1327 C C . ARG A 1 167 ? 0.662 11.023 -11.811 1.00 97.25 167 ARG A C 1
ATOM 1329 O O . ARG A 1 167 ? 1.253 11.870 -11.154 1.00 97.25 167 ARG A O 1
ATOM 1336 N N . SER A 1 168 ? 0.852 9.716 -11.672 1.00 97.25 168 SER A N 1
ATOM 1337 C CA . SER A 1 168 ? 2.061 9.221 -11.031 1.00 97.25 168 SER A CA 1
ATOM 1338 C C . SER A 1 168 ? 3.226 9.430 -11.986 1.00 97.25 168 SER A C 1
ATOM 1340 O O . SER A 1 168 ? 3.072 9.179 -13.184 1.00 97.25 168 SER A O 1
ATOM 1342 N N . VAL A 1 169 ? 4.359 9.827 -11.436 1.00 97.75 169 VAL A N 1
ATOM 1343 C CA . VAL A 1 169 ? 5.664 9.782 -12.088 1.00 97.75 169 VAL A CA 1
ATOM 1344 C C . VAL A 1 169 ? 6.434 8.575 -11.568 1.00 97.75 169 VAL A C 1
ATOM 1346 O O . VAL A 1 169 ? 6.064 7.995 -10.541 1.00 97.75 169 VAL A O 1
ATOM 1349 N N . PHE A 1 170 ? 7.497 8.189 -12.257 1.00 97.62 170 PHE A N 1
ATOM 1350 C CA . PHE A 1 170 ? 8.388 7.123 -11.819 1.00 97.62 170 PHE A CA 1
ATOM 1351 C C . PHE A 1 170 ? 9.758 7.690 -11.456 1.00 97.62 170 PHE A C 1
ATOM 1353 O O . PHE A 1 170 ? 10.333 8.468 -12.209 1.00 97.62 170 PHE A O 1
ATOM 1360 N N . LYS A 1 171 ? 10.254 7.306 -10.281 1.00 96.00 171 LYS A N 1
ATOM 1361 C CA . LYS A 1 171 ? 11.553 7.702 -9.730 1.00 96.00 171 LYS A CA 1
ATOM 1362 C C . LYS A 1 171 ? 12.489 6.506 -9.687 1.00 96.00 171 LYS A C 1
ATOM 1364 O O . LYS A 1 171 ? 12.019 5.380 -9.514 1.00 96.00 171 LYS A O 1
ATOM 1369 N N . SER A 1 172 ? 13.777 6.747 -9.883 1.00 94.88 172 SER A N 1
ATOM 1370 C CA . SER A 1 172 ? 14.822 5.731 -9.925 1.00 94.88 172 SER A CA 1
ATOM 1371 C C . SER A 1 172 ? 15.380 5.430 -8.531 1.00 94.88 172 SER A C 1
ATOM 1373 O O . SER A 1 172 ? 15.353 6.258 -7.624 1.00 94.88 172 SER A O 1
ATOM 1375 N N . VAL A 1 173 ? 15.851 4.200 -8.336 1.00 95.06 173 VAL A N 1
ATOM 1376 C CA . VAL A 1 173 ? 16.618 3.800 -7.154 1.00 95.06 173 VAL A CA 1
ATOM 1377 C C . VAL A 1 173 ? 18.099 3.835 -7.519 1.00 95.06 173 VAL A C 1
ATOM 1379 O O . VAL A 1 173 ? 18.567 3.015 -8.307 1.00 95.06 173 VAL A O 1
ATOM 1382 N N . ASP A 1 174 ? 18.835 4.771 -6.923 1.00 92.50 174 ASP A N 1
ATOM 1383 C CA . ASP A 1 174 ? 20.212 5.115 -7.309 1.00 92.50 174 ASP A CA 1
ATOM 1384 C C . ASP A 1 174 ? 21.266 4.878 -6.215 1.00 92.50 174 ASP A C 1
ATOM 1386 O O . ASP A 1 174 ? 22.457 5.060 -6.456 1.00 92.50 174 ASP A O 1
ATOM 1390 N N . THR A 1 175 ? 20.846 4.466 -5.013 1.00 93.00 175 THR A N 1
ATOM 1391 C CA . THR A 1 175 ? 21.671 4.282 -3.797 1.00 93.00 175 THR A CA 1
ATOM 1392 C C . THR A 1 175 ? 22.305 5.549 -3.202 1.00 93.00 175 THR A C 1
ATOM 1394 O O . THR A 1 175 ? 22.907 5.464 -2.133 1.00 93.00 175 THR A O 1
ATOM 1397 N N . CYS A 1 176 ? 22.155 6.711 -3.841 1.00 93.31 176 CYS A N 1
ATOM 1398 C CA . CYS A 1 176 ? 22.863 7.950 -3.503 1.00 93.31 176 CYS A CA 1
ATOM 1399 C C . CYS A 1 176 ? 21.965 9.197 -3.445 1.00 93.31 176 CYS A C 1
ATOM 1401 O O . CYS A 1 176 ? 22.479 10.308 -3.353 1.00 93.31 176 CYS A O 1
ATOM 1403 N N . ALA A 1 177 ? 20.638 9.033 -3.464 1.00 92.75 177 ALA A N 1
ATOM 1404 C CA . ALA A 1 177 ? 19.677 10.133 -3.363 1.00 92.75 177 ALA A CA 1
ATOM 1405 C C . ALA A 1 177 ? 19.920 11.231 -4.419 1.00 92.75 177 ALA A C 1
ATOM 1407 O O . ALA A 1 177 ? 19.953 12.421 -4.105 1.00 92.75 177 ALA A O 1
ATOM 1408 N N . ALA A 1 178 ? 20.092 10.800 -5.667 1.00 91.88 178 ALA A N 1
ATOM 1409 C CA . ALA A 1 178 ? 20.366 11.595 -6.857 1.00 91.88 178 ALA A CA 1
ATOM 1410 C C . ALA A 1 178 ? 21.695 12.372 -6.850 1.00 91.88 178 ALA A C 1
ATOM 1412 O O . ALA A 1 178 ? 21.875 13.277 -7.665 1.00 91.88 178 ALA A O 1
ATOM 1413 N N . GLU A 1 179 ? 22.653 12.026 -5.978 1.00 93.31 179 GLU A N 1
ATOM 1414 C CA . GLU A 1 179 ? 24.009 12.597 -6.049 1.00 93.31 179 GLU A CA 1
ATOM 1415 C C . GLU A 1 179 ? 24.708 12.232 -7.373 1.00 93.31 179 GLU A C 1
ATOM 1417 O O . GLU A 1 179 ? 25.445 13.043 -7.936 1.00 93.31 179 GLU A O 1
ATOM 1422 N N . PHE A 1 180 ? 24.433 11.033 -7.899 1.00 89.31 180 PHE A N 1
ATOM 1423 C CA . PHE A 1 180 ? 24.974 10.526 -9.158 1.00 89.31 180 PHE A CA 1
ATOM 1424 C C . PHE A 1 180 ? 23.880 9.924 -10.041 1.00 89.31 180 PHE A C 1
ATOM 1426 O O . PHE A 1 180 ? 22.885 9.388 -9.558 1.00 89.31 180 PHE A O 1
ATOM 1433 N N . GLU A 1 181 ? 24.096 9.969 -11.356 1.00 84.69 181 GLU A N 1
ATOM 1434 C CA . GLU A 1 181 ? 23.192 9.359 -12.330 1.00 84.69 181 GLU A CA 1
ATOM 1435 C C . GLU A 1 181 ? 23.171 7.828 -12.186 1.00 84.69 181 GLU A C 1
ATOM 1437 O O . GLU A 1 181 ? 24.211 7.160 -12.231 1.00 84.69 181 GLU A O 1
ATOM 1442 N N . ALA A 1 182 ? 21.970 7.264 -12.049 1.00 81.94 182 ALA A N 1
ATOM 1443 C CA . ALA A 1 182 ? 21.764 5.825 -12.055 1.00 81.94 182 ALA A CA 1
ATOM 1444 C C . ALA A 1 182 ? 21.594 5.295 -13.480 1.00 81.94 182 ALA A C 1
ATOM 1446 O O . ALA A 1 182 ? 20.645 5.623 -14.185 1.00 81.94 182 ALA A O 1
ATOM 1447 N N . TYR A 1 183 ? 22.471 4.373 -13.872 1.00 80.62 183 TYR A N 1
ATOM 1448 C CA . TYR A 1 183 ? 22.358 3.665 -15.152 1.00 80.62 183 TYR A CA 1
ATOM 1449 C C . TYR A 1 183 ? 21.431 2.440 -15.084 1.00 80.62 183 TYR A C 1
ATOM 1451 O O . TYR A 1 183 ? 21.079 1.866 -16.117 1.00 80.62 183 TYR A O 1
ATOM 1459 N N . THR A 1 184 ? 21.059 2.003 -13.877 1.00 84.88 184 THR A N 1
ATOM 1460 C CA . THR A 1 184 ? 20.237 0.806 -13.667 1.00 84.88 184 THR A CA 1
ATOM 1461 C C . THR A 1 184 ? 18.752 1.183 -13.646 1.00 84.88 184 THR A C 1
ATOM 1463 O O . THR A 1 184 ? 18.342 1.945 -12.773 1.00 84.88 184 THR A O 1
ATOM 1466 N N . PRO A 1 185 ? 17.918 0.629 -14.547 1.00 86.88 185 PRO A N 1
ATOM 1467 C CA . PRO A 1 185 ? 16.498 0.959 -14.632 1.00 86.88 185 PRO A CA 1
ATOM 1468 C C . PRO A 1 185 ? 15.687 0.247 -13.535 1.00 86.88 185 PRO A C 1
ATOM 1470 O O . PRO A 1 185 ? 15.010 -0.747 -13.799 1.00 86.88 185 PRO A O 1
ATOM 1473 N N . TYR A 1 186 ? 15.763 0.745 -12.298 1.00 95.75 186 TYR A N 1
ATOM 1474 C CA . TYR A 1 186 ? 14.944 0.287 -11.174 1.00 95.75 186 TYR A CA 1
ATOM 1475 C C . TYR A 1 186 ? 14.061 1.431 -10.677 1.00 95.75 186 TYR A C 1
ATOM 1477 O O . TYR A 1 186 ? 14.567 2.407 -10.133 1.00 95.75 186 TYR A O 1
ATOM 1485 N N . PHE A 1 187 ? 12.746 1.313 -10.885 1.00 96.81 187 PHE A N 1
ATOM 1486 C CA . PHE A 1 187 ? 11.810 2.418 -10.693 1.00 96.81 187 PHE A CA 1
ATOM 1487 C C . PHE A 1 187 ? 10.704 2.114 -9.686 1.00 96.81 187 PHE A C 1
ATOM 1489 O O . PHE A 1 187 ? 10.257 0.977 -9.546 1.00 96.81 187 PHE A O 1
ATOM 1496 N N . TYR A 1 188 ? 10.176 3.169 -9.071 1.00 98.00 188 TYR A N 1
ATOM 1497 C CA . TYR A 1 188 ? 8.942 3.131 -8.296 1.00 98.00 188 TYR A CA 1
ATOM 1498 C C . TYR A 1 188 ? 8.045 4.323 -8.634 1.00 98.00 188 TYR A C 1
ATOM 1500 O O . TYR A 1 188 ? 8.512 5.427 -8.900 1.00 98.00 188 TYR A O 1
ATOM 1508 N N . SER A 1 189 ? 6.729 4.108 -8.610 1.00 98.25 189 SER A N 1
ATOM 1509 C CA . SER A 1 189 ? 5.767 5.188 -8.841 1.00 98.25 189 SER A CA 1
ATOM 1510 C C . SER A 1 189 ? 5.612 6.086 -7.607 1.00 98.25 189 SER A C 1
ATOM 1512 O O . SER A 1 189 ? 5.451 5.563 -6.499 1.00 98.25 189 SER A O 1
ATOM 1514 N N . THR A 1 190 ? 5.509 7.395 -7.809 1.00 98.50 190 THR A N 1
ATOM 1515 C CA . THR A 1 190 ? 5.145 8.392 -6.788 1.00 98.50 190 THR A CA 1
ATOM 1516 C C . THR A 1 190 ? 4.290 9.512 -7.394 1.00 98.50 190 THR A C 1
ATOM 1518 O O . THR A 1 190 ? 4.160 9.606 -8.614 1.00 98.50 190 THR A O 1
ATOM 1521 N N . TYR A 1 191 ? 3.679 10.364 -6.572 1.00 97.94 191 TYR A N 1
ATOM 1522 C CA . TYR A 1 191 ? 2.935 11.556 -7.009 1.00 97.94 191 TYR A CA 1
ATOM 1523 C C . TYR A 1 191 ? 3.746 12.846 -6.816 1.00 97.94 191 TYR A C 1
ATOM 1525 O O . TYR A 1 191 ? 3.286 13.808 -6.191 1.00 97.94 191 TYR A O 1
ATOM 1533 N N . GLU A 1 192 ? 4.954 12.855 -7.383 1.00 95.44 192 GLU A N 1
ATOM 1534 C CA . GLU A 1 192 ? 5.818 14.034 -7.496 1.00 95.44 192 GLU A CA 1
ATOM 1535 C C . GLU A 1 192 ? 5.826 14.619 -8.915 1.00 95.44 192 GLU A C 1
ATOM 1537 O O . GLU A 1 192 ? 4.931 14.347 -9.714 1.00 95.44 192 GLU A O 1
ATOM 1542 N N . THR A 1 193 ? 6.765 15.519 -9.199 1.00 92.25 193 THR A N 1
ATOM 1543 C CA . THR A 1 193 ? 6.719 16.390 -10.379 1.00 92.25 193 THR A CA 1
ATOM 1544 C C . THR A 1 193 ? 7.439 15.845 -11.606 1.00 92.25 193 THR A C 1
ATOM 1546 O O . THR A 1 193 ? 6.974 16.077 -12.716 1.00 92.25 193 THR A O 1
ATOM 1549 N N . GLU A 1 194 ? 8.565 15.158 -11.432 1.00 93.81 194 GLU A N 1
ATOM 1550 C CA . GLU A 1 194 ? 9.449 14.744 -12.529 1.00 93.81 194 GLU A CA 1
ATOM 1551 C C . GLU A 1 194 ? 9.449 13.226 -12.705 1.00 93.81 194 GLU A C 1
ATOM 1553 O O . GLU A 1 194 ? 9.546 12.492 -11.720 1.00 93.81 194 GLU A O 1
ATOM 1558 N N . ASP A 1 195 ? 9.370 12.784 -13.959 1.00 94.56 195 ASP A N 1
ATOM 1559 C CA . ASP A 1 195 ? 9.460 11.382 -14.358 1.00 94.56 195 ASP A CA 1
ATOM 1560 C C . ASP A 1 195 ? 10.875 11.070 -14.858 1.00 94.56 195 ASP A C 1
ATOM 1562 O O . ASP A 1 195 ? 11.408 11.790 -15.698 1.00 94.56 195 ASP A O 1
ATOM 1566 N N . GLU A 1 196 ? 11.475 10.015 -14.314 1.00 94.56 196 GLU A N 1
ATOM 1567 C CA . GLU A 1 196 ? 12.852 9.588 -14.584 1.00 94.56 196 GLU A CA 1
ATOM 1568 C C . GLU A 1 196 ? 12.908 8.348 -15.489 1.00 94.56 196 GLU A C 1
ATOM 1570 O O . GLU A 1 196 ? 13.979 7.779 -15.709 1.00 94.56 196 GLU A O 1
ATOM 1575 N N . VAL A 1 197 ? 11.767 7.886 -16.015 1.00 92.56 197 VAL A N 1
ATOM 1576 C CA . VAL A 1 197 ? 11.754 6.736 -16.922 1.00 92.56 197 VAL A CA 1
ATOM 1577 C C . VAL A 1 197 ? 12.329 7.142 -18.279 1.00 92.56 197 VAL A C 1
ATOM 1579 O O . VAL A 1 197 ? 11.825 8.073 -18.911 1.00 92.56 197 VAL A O 1
ATOM 1582 N N . PRO A 1 198 ? 13.341 6.414 -18.787 1.00 88.62 198 PRO A N 1
ATOM 1583 C CA . PRO A 1 198 ? 13.928 6.709 -20.080 1.00 88.62 198 PRO A CA 1
ATOM 1584 C C . PRO A 1 198 ? 12.916 6.508 -21.209 1.00 88.62 198 PRO A C 1
ATOM 1586 O O . PRO A 1 198 ? 12.064 5.606 -21.187 1.00 88.62 198 PRO A O 1
ATOM 1589 N N . GLU A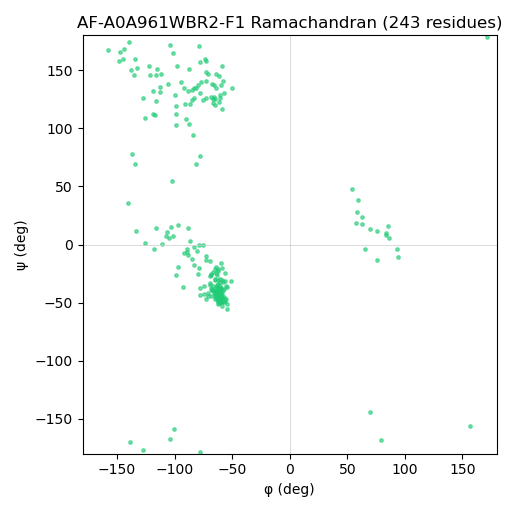 1 199 ? 13.051 7.335 -22.242 1.00 89.38 199 GLU A N 1
ATOM 1590 C CA . GLU A 1 199 ? 12.210 7.247 -23.427 1.00 89.38 199 GLU A CA 1
ATOM 1591 C C . GLU A 1 199 ? 12.311 5.875 -24.102 1.00 89.38 199 GLU A C 1
ATOM 1593 O O . GLU A 1 199 ? 13.300 5.140 -24.009 1.00 89.38 199 GLU A O 1
ATOM 1598 N N . LYS A 1 200 ? 11.243 5.508 -24.813 1.00 89.00 200 LYS A N 1
ATOM 1599 C CA . LYS A 1 200 ? 11.235 4.273 -25.586 1.00 89.00 200 LYS A CA 1
ATOM 1600 C C . LYS A 1 200 ? 12.233 4.365 -26.731 1.00 89.00 200 LYS A C 1
ATOM 1602 O O . LYS A 1 200 ? 12.066 5.179 -27.631 1.00 89.00 200 LYS A O 1
ATOM 1607 N N . VAL A 1 201 ? 13.184 3.435 -26.751 1.00 87.44 201 VAL A N 1
ATOM 1608 C CA . VAL A 1 201 ? 14.090 3.261 -27.888 1.00 87.44 201 VAL A CA 1
ATOM 1609 C C . VAL A 1 201 ? 13.279 2.900 -29.133 1.00 87.44 201 VAL A C 1
ATOM 1611 O O . VAL A 1 201 ? 12.538 1.909 -29.152 1.00 87.44 201 VAL A O 1
ATOM 1614 N N . GLU A 1 202 ? 13.410 3.714 -30.178 1.00 91.12 202 GLU A N 1
ATOM 1615 C CA . GLU A 1 202 ? 12.711 3.508 -31.442 1.00 91.12 202 GLU A CA 1
ATOM 1616 C C . GLU A 1 202 ? 13.050 2.131 -32.043 1.00 91.12 202 GLU A C 1
ATOM 1618 O O . GLU A 1 202 ? 14.169 1.631 -31.943 1.00 91.12 202 GLU A O 1
ATOM 1623 N N . GLY A 1 203 ? 12.047 1.461 -32.617 1.00 89.94 203 GLY A N 1
ATOM 1624 C CA . GLY A 1 203 ? 12.198 0.118 -33.191 1.00 89.94 203 GLY A CA 1
ATOM 1625 C C . GLY A 1 203 ? 12.274 -1.034 -32.178 1.00 89.94 203 GLY A C 1
ATOM 1626 O O . GLY A 1 203 ? 12.065 -2.185 -32.569 1.00 89.94 203 GLY A O 1
ATOM 1627 N N . ARG A 1 204 ? 12.479 -0.772 -30.878 1.00 90.12 204 ARG A N 1
ATOM 1628 C CA . ARG A 1 204 ? 12.531 -1.826 -29.854 1.00 90.12 204 ARG A CA 1
ATOM 1629 C C . ARG A 1 204 ? 11.129 -2.224 -29.382 1.00 90.12 204 ARG A C 1
ATOM 1631 O O . ARG A 1 204 ? 10.308 -1.392 -28.980 1.00 90.12 204 ARG A O 1
ATOM 1638 N N . LYS A 1 205 ? 10.826 -3.524 -29.442 1.00 95.44 205 LYS A N 1
ATOM 1639 C CA . LYS A 1 205 ? 9.561 -4.083 -28.939 1.00 95.44 205 LYS A CA 1
ATOM 1640 C C . LYS A 1 205 ? 9.666 -4.321 -27.433 1.00 95.44 205 LYS A C 1
ATOM 1642 O O . LYS A 1 205 ? 10.658 -4.875 -26.969 1.00 95.44 205 LYS A O 1
ATOM 1647 N N . ARG A 1 206 ? 8.625 -3.926 -26.695 1.00 95.38 206 ARG A N 1
ATOM 1648 C CA . ARG A 1 206 ? 8.521 -4.077 -25.238 1.00 95.38 206 ARG A CA 1
ATOM 1649 C C . ARG A 1 206 ? 7.544 -5.188 -24.888 1.00 95.38 206 ARG A C 1
ATOM 1651 O O . ARG A 1 206 ? 6.475 -5.259 -25.493 1.00 95.38 206 ARG A O 1
ATOM 1658 N N . VAL A 1 207 ? 7.897 -6.008 -23.907 1.00 97.25 207 VAL A N 1
ATOM 1659 C CA . VAL A 1 207 ? 6.994 -6.995 -23.304 1.00 97.25 207 VAL A CA 1
ATOM 1660 C C . VAL A 1 207 ? 7.010 -6.793 -21.797 1.00 97.25 207 VAL A C 1
ATOM 1662 O O . VAL A 1 207 ? 8.072 -6.774 -21.179 1.00 97.25 207 VAL A O 1
ATOM 1665 N N . MET A 1 208 ? 5.823 -6.614 -21.222 1.00 97.69 208 MET A N 1
ATOM 1666 C CA . MET A 1 208 ? 5.631 -6.496 -19.781 1.00 97.69 208 MET A CA 1
ATOM 1667 C C . MET A 1 208 ? 5.346 -7.874 -19.187 1.00 97.69 208 MET A C 1
ATOM 1669 O O . MET A 1 208 ? 4.543 -8.629 -19.734 1.00 97.69 208 MET A O 1
ATOM 1673 N N . ILE A 1 209 ? 6.000 -8.177 -18.072 1.00 98.31 209 ILE A N 1
ATOM 1674 C CA . ILE A 1 209 ? 5.830 -9.397 -17.290 1.00 98.31 209 ILE A CA 1
ATOM 1675 C C . ILE A 1 209 ? 5.283 -8.969 -15.933 1.00 98.31 209 ILE A C 1
ATOM 1677 O O . ILE A 1 209 ? 5.880 -8.122 -15.269 1.00 98.31 209 ILE A O 1
ATOM 1681 N N . LEU A 1 210 ? 4.134 -9.526 -15.559 1.00 98.12 210 LEU A N 1
ATOM 1682 C CA . LEU A 1 210 ? 3.497 -9.279 -14.271 1.00 98.12 210 LEU A CA 1
ATOM 1683 C C . LEU A 1 210 ? 3.847 -10.433 -13.335 1.00 98.12 210 LEU A C 1
ATOM 1685 O O . LEU A 1 210 ? 3.541 -11.585 -13.645 1.00 98.12 210 LEU A O 1
ATOM 1689 N N . GLY A 1 211 ? 4.515 -10.113 -12.234 1.00 96.94 211 GLY A N 1
ATOM 1690 C CA . GLY A 1 211 ? 4.831 -11.054 -11.175 1.00 96.94 211 GLY A CA 1
ATOM 1691 C C . GLY A 1 211 ? 3.632 -11.340 -10.270 1.00 96.94 211 GLY A C 1
ATOM 1692 O O . GLY A 1 211 ? 2.517 -10.864 -10.496 1.00 96.94 211 GLY A O 1
ATOM 1693 N N . GLY A 1 212 ? 3.864 -12.176 -9.260 1.00 95.19 212 GLY A N 1
ATOM 1694 C CA . GLY A 1 212 ? 2.822 -12.650 -8.347 1.00 95.19 212 GLY A CA 1
ATOM 1695 C C . GLY A 1 212 ? 2.639 -11.810 -7.081 1.00 95.19 212 GLY A C 1
ATOM 1696 O O . GLY A 1 212 ? 1.714 -12.094 -6.322 1.00 95.19 212 GLY A O 1
ATOM 1697 N N . GLY A 1 213 ? 3.508 -10.825 -6.832 1.00 96.12 213 GLY A N 1
ATOM 1698 C CA . GLY A 1 213 ? 3.571 -10.115 -5.557 1.00 96.12 213 GLY A CA 1
ATOM 1699 C C . GLY A 1 213 ? 4.108 -11.011 -4.425 1.00 96.12 213 GLY A C 1
ATOM 1700 O O . GLY A 1 213 ? 4.999 -11.834 -4.662 1.00 96.12 213 GLY A O 1
ATOM 1701 N N . PRO A 1 214 ? 3.609 -10.874 -3.181 1.00 96.69 214 PRO A N 1
ATOM 1702 C CA . PRO A 1 214 ? 4.131 -11.606 -2.032 1.00 96.69 214 PRO A CA 1
ATOM 1703 C C . PRO A 1 214 ? 3.892 -13.114 -2.153 1.00 96.69 214 PRO A C 1
ATOM 1705 O O . PRO A 1 214 ? 2.787 -13.573 -2.459 1.00 96.69 214 PRO A O 1
ATOM 1708 N N . ASN A 1 215 ? 4.904 -13.910 -1.803 1.00 96.69 215 ASN A N 1
ATOM 1709 C CA . ASN A 1 215 ? 4.737 -15.356 -1.717 1.00 96.69 215 ASN A CA 1
ATOM 1710 C C . ASN A 1 215 ? 3.682 -15.752 -0.672 1.00 96.69 215 ASN A C 1
ATOM 1712 O O . ASN A 1 215 ? 3.551 -15.158 0.403 1.00 96.69 215 ASN A O 1
ATOM 1716 N N . ARG A 1 216 ? 2.946 -16.821 -0.976 1.00 95.25 216 ARG A N 1
ATOM 1717 C CA . ARG A 1 216 ? 1.988 -17.463 -0.067 1.00 95.25 216 ARG A CA 1
ATOM 1718 C C . ARG A 1 216 ? 1.931 -18.959 -0.332 1.00 95.25 216 ARG A C 1
ATOM 1720 O O . ARG A 1 216 ? 2.385 -19.441 -1.364 1.00 95.25 216 ARG A O 1
ATOM 1727 N N . ILE A 1 217 ? 1.345 -19.722 0.590 1.00 94.62 217 ILE A N 1
ATOM 1728 C CA . ILE A 1 217 ? 1.176 -21.171 0.401 1.00 94.62 217 ILE A CA 1
ATOM 1729 C C . ILE A 1 217 ? 0.356 -21.418 -0.873 1.00 94.62 217 ILE A C 1
ATOM 1731 O O . ILE A 1 217 ? -0.818 -21.046 -0.923 1.00 94.62 217 ILE A O 1
ATOM 1735 N N . GLY A 1 218 ? 0.956 -22.074 -1.866 1.00 94.31 218 GLY A N 1
ATOM 1736 C CA . GLY A 1 218 ? 0.362 -22.336 -3.185 1.00 94.31 218 GLY A CA 1
ATOM 1737 C C . GLY A 1 218 ? 0.680 -21.291 -4.263 1.00 94.31 218 GLY A C 1
ATOM 1738 O O . GLY A 1 218 ? 0.283 -21.483 -5.406 1.00 94.31 218 GLY A O 1
ATOM 1739 N N . GLN A 1 219 ? 1.379 -20.207 -3.914 1.00 94.31 219 GLN A N 1
ATOM 1740 C CA . GLN A 1 219 ? 1.963 -19.236 -4.843 1.00 94.31 219 GLN A CA 1
ATOM 1741 C C . GLN A 1 219 ? 3.381 -18.884 -4.374 1.00 94.31 219 GLN A C 1
ATOM 1743 O O . GLN A 1 219 ? 3.611 -17.877 -3.700 1.00 94.31 219 GLN A O 1
ATOM 1748 N N . GLY A 1 220 ? 4.317 -19.790 -4.648 1.00 95.06 220 GLY A N 1
ATOM 1749 C CA . GLY A 1 220 ? 5.701 -19.719 -4.202 1.00 95.06 220 GLY A CA 1
ATOM 1750 C C . GLY A 1 220 ? 6.675 -19.222 -5.271 1.00 95.06 220 GLY A C 1
ATOM 1751 O O . GLY A 1 220 ? 6.313 -18.551 -6.240 1.00 95.06 220 GLY A O 1
ATOM 1752 N N . ILE A 1 221 ? 7.945 -19.561 -5.060 1.00 96.56 221 ILE A N 1
ATOM 1753 C CA . ILE A 1 221 ? 9.081 -19.180 -5.908 1.00 96.56 221 ILE A CA 1
ATOM 1754 C C . ILE A 1 221 ? 8.976 -19.734 -7.335 1.00 96.56 221 ILE A C 1
ATOM 1756 O O . ILE A 1 221 ? 9.572 -19.197 -8.262 1.00 96.56 221 ILE A O 1
ATOM 1760 N N . GLU A 1 222 ? 8.191 -20.788 -7.542 1.00 97.44 222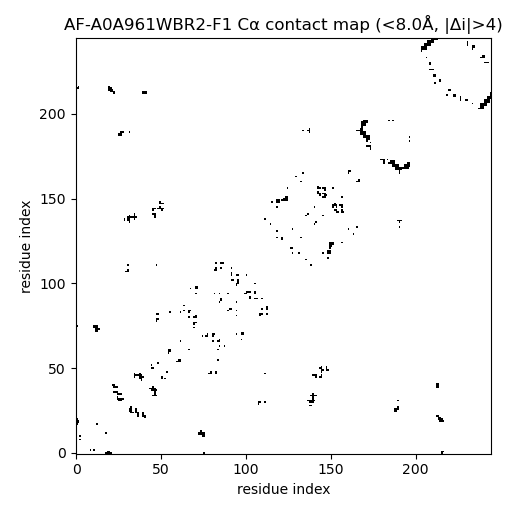 GLU A N 1
ATOM 1761 C CA . GLU A 1 222 ? 7.962 -21.401 -8.846 1.00 97.44 222 GLU A CA 1
ATOM 1762 C C . GLU A 1 222 ? 7.391 -20.415 -9.881 1.00 97.44 222 GLU A C 1
ATOM 1764 O O . GLU A 1 222 ? 7.736 -20.494 -11.062 1.00 97.44 222 GLU A O 1
ATOM 1769 N N . PHE A 1 223 ? 6.582 -19.442 -9.452 1.00 96.81 223 PHE A N 1
ATOM 1770 C CA . PHE A 1 223 ? 6.035 -18.412 -10.338 1.00 96.81 223 PHE A CA 1
ATOM 1771 C C . PHE A 1 223 ? 7.066 -17.324 -10.657 1.00 96.81 223 PHE A C 1
ATOM 1773 O O . PHE A 1 223 ? 7.149 -16.875 -11.803 1.00 96.81 223 PHE A O 1
ATOM 1780 N N . ASP A 1 224 ? 7.900 -16.955 -9.682 1.00 96.81 224 ASP A N 1
ATOM 1781 C CA . ASP A 1 224 ? 9.020 -16.029 -9.884 1.00 96.81 224 ASP A CA 1
ATOM 1782 C C . ASP A 1 224 ? 10.059 -16.613 -10.855 1.00 96.81 224 ASP A C 1
ATOM 1784 O O . ASP A 1 224 ? 10.496 -15.940 -11.790 1.00 96.81 224 ASP A O 1
ATOM 1788 N N . TYR A 1 225 ? 10.346 -17.914 -10.734 1.00 97.62 225 TYR A N 1
ATOM 1789 C CA . TYR A 1 225 ? 11.189 -18.655 -11.674 1.00 97.62 225 TYR A CA 1
ATOM 1790 C C . TYR A 1 225 ? 10.682 -18.532 -13.119 1.00 97.62 225 TYR A C 1
ATOM 1792 O O . TYR A 1 225 ? 11.455 -18.218 -14.029 1.00 97.62 225 TYR A O 1
ATOM 1800 N N . CYS A 1 226 ? 9.375 -18.714 -13.336 1.00 97.94 226 CYS A N 1
ATOM 1801 C CA . CYS A 1 226 ? 8.761 -18.551 -14.655 1.00 97.94 226 CYS A CA 1
ATOM 1802 C C . CYS A 1 226 ? 8.913 -17.115 -15.187 1.00 97.94 226 CYS A C 1
ATOM 1804 O O . CYS A 1 226 ? 9.255 -16.924 -16.356 1.00 97.94 226 CYS A O 1
ATOM 1806 N N . CYS A 1 227 ? 8.699 -16.109 -14.332 1.00 97.56 227 CYS A N 1
ATOM 1807 C CA . CYS A 1 227 ? 8.823 -14.696 -14.696 1.00 97.56 227 CYS A CA 1
ATOM 1808 C C . CYS A 1 227 ? 10.267 -14.328 -15.071 1.00 97.56 227 CYS A C 1
ATOM 1810 O O . CYS A 1 227 ? 10.499 -13.669 -16.090 1.00 97.56 227 CYS A O 1
ATOM 1812 N N . CYS A 1 228 ? 11.246 -14.810 -14.301 1.00 97.62 228 CYS A N 1
ATOM 1813 C CA . CYS A 1 228 ? 12.667 -14.647 -14.597 1.00 97.62 228 CYS A CA 1
ATOM 1814 C C . CYS A 1 228 ? 13.030 -15.272 -15.948 1.00 97.62 228 CYS A C 1
ATOM 1816 O O . CYS A 1 228 ? 13.610 -14.601 -16.802 1.00 97.62 228 CYS A O 1
ATOM 1818 N N . HIS A 1 229 ? 12.621 -16.522 -16.187 1.00 98.00 229 HIS A N 1
ATOM 1819 C CA . HIS A 1 229 ? 12.879 -17.217 -17.449 1.00 98.00 229 HIS A CA 1
ATOM 1820 C C . HIS A 1 229 ? 12.248 -16.510 -18.653 1.00 98.00 229 HIS A C 1
ATOM 1822 O O . HIS A 1 229 ? 12.890 -16.401 -19.698 1.00 98.00 229 HIS A O 1
ATOM 1828 N N . ALA A 1 230 ? 11.032 -15.976 -18.511 1.00 98.06 230 ALA A N 1
ATOM 1829 C CA . ALA A 1 230 ? 10.410 -15.164 -19.551 1.00 98.06 230 ALA A CA 1
ATOM 1830 C C . ALA A 1 230 ? 11.240 -13.905 -19.853 1.00 98.06 230 ALA A C 1
ATOM 1832 O O . ALA A 1 230 ? 11.497 -13.606 -21.019 1.00 98.06 230 ALA A O 1
ATOM 1833 N N . SER A 1 231 ? 11.713 -13.198 -18.821 1.00 97.62 231 SER A N 1
ATOM 1834 C CA . SER A 1 231 ? 12.555 -12.005 -18.985 1.00 97.62 231 SER A CA 1
ATOM 1835 C C . SER A 1 231 ? 13.887 -12.324 -19.667 1.00 97.62 231 SER A C 1
ATOM 1837 O O . SER A 1 231 ? 14.283 -11.621 -20.599 1.00 97.62 231 SER A O 1
ATOM 1839 N N . PHE A 1 232 ? 14.554 -13.407 -19.254 1.00 97.75 232 PHE A N 1
ATOM 1840 C CA . PHE A 1 232 ? 15.810 -13.855 -19.856 1.00 97.75 232 PHE A CA 1
ATOM 1841 C C . PHE A 1 232 ? 15.620 -14.219 -21.33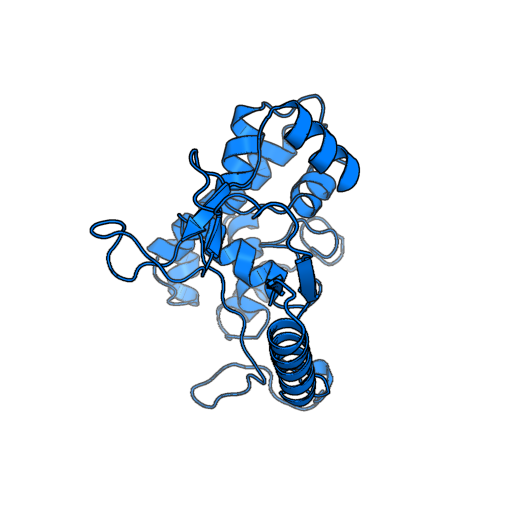0 1.00 97.75 232 PHE A C 1
ATOM 1843 O O . PHE A 1 232 ? 16.326 -13.679 -22.181 1.00 97.75 232 PHE A O 1
ATOM 1850 N N . ALA A 1 233 ? 14.607 -15.031 -21.647 1.00 97.94 233 ALA A N 1
ATOM 1851 C CA . ALA A 1 233 ? 14.314 -15.435 -23.018 1.00 97.94 233 ALA A CA 1
ATOM 1852 C C . ALA A 1 233 ? 13.984 -14.231 -23.914 1.00 97.94 233 ALA A C 1
ATOM 1854 O O . ALA A 1 233 ? 14.532 -14.105 -25.006 1.00 97.94 233 ALA A O 1
ATOM 1855 N N . LEU A 1 234 ? 13.136 -13.305 -23.447 1.00 97.31 234 LEU A N 1
ATOM 1856 C CA . LEU A 1 234 ? 12.784 -12.085 -24.183 1.00 97.31 234 LEU A CA 1
ATOM 1857 C C . LEU A 1 234 ? 14.008 -11.211 -24.467 1.00 97.31 234 LEU A C 1
ATOM 1859 O O . LEU A 1 234 ? 14.147 -10.682 -25.573 1.00 97.31 234 LEU A O 1
ATOM 1863 N N . ARG A 1 235 ? 14.911 -11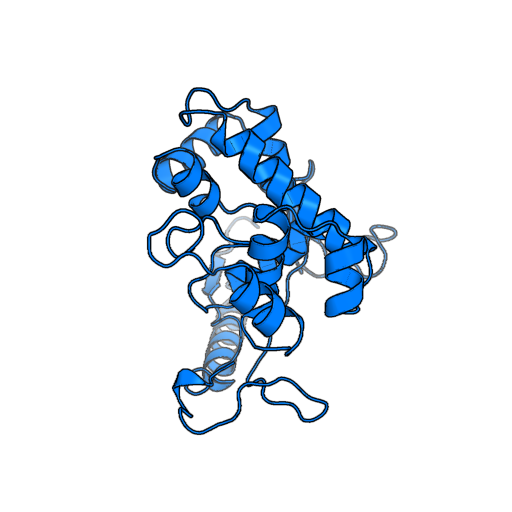.085 -23.490 1.00 94.12 235 ARG A N 1
ATOM 1864 C CA . ARG A 1 235 ? 16.163 -10.345 -23.653 1.00 94.12 235 ARG A CA 1
ATOM 1865 C C . ARG A 1 235 ? 17.067 -10.989 -24.708 1.00 94.12 235 ARG A C 1
ATOM 1867 O O . ARG A 1 235 ? 17.631 -10.259 -25.520 1.00 94.12 235 ARG A O 1
ATOM 1874 N N . GLU A 1 236 ? 17.178 -12.317 -24.730 1.00 96.50 236 GLU A N 1
ATOM 1875 C CA . GLU A 1 236 ? 17.971 -13.061 -25.724 1.00 96.50 236 GLU A CA 1
ATOM 1876 C C . GLU A 1 236 ? 17.459 -12.862 -27.156 1.00 96.50 236 GLU A C 1
ATOM 1878 O O . GLU A 1 236 ? 18.257 -12.715 -28.080 1.00 96.50 236 GLU A O 1
ATOM 1883 N N . ILE A 1 237 ? 16.138 -12.776 -27.347 1.00 96.06 237 ILE A N 1
ATOM 1884 C CA . ILE A 1 237 ? 15.526 -12.523 -28.663 1.00 96.06 237 ILE A CA 1
ATOM 1885 C C . ILE A 1 237 ? 15.362 -11.026 -28.992 1.00 96.06 237 ILE A C 1
ATOM 1887 O O . ILE A 1 237 ? 14.650 -10.666 -29.932 1.00 96.06 237 ILE A O 1
ATOM 1891 N N . GLY A 1 238 ? 16.020 -10.138 -28.237 1.00 94.12 238 GLY A N 1
ATOM 1892 C CA . GLY A 1 238 ? 16.137 -8.709 -28.550 1.00 94.12 238 GLY A CA 1
ATOM 1893 C C . GLY A 1 238 ? 14.963 -7.827 -28.110 1.00 94.12 238 GLY A C 1
ATOM 1894 O O . GLY A 1 238 ? 14.913 -6.648 -28.474 1.00 94.12 238 GLY A O 1
ATOM 1895 N N . TYR A 1 239 ? 14.029 -8.348 -27.315 1.00 95.62 239 TYR A N 1
ATOM 1896 C CA . TYR A 1 239 ? 12.964 -7.540 -26.725 1.00 95.62 239 TYR A CA 1
ATOM 1897 C C . TYR A 1 239 ? 13.480 -6.743 -25.518 1.00 95.62 239 TYR A C 1
ATOM 1899 O O . TYR A 1 239 ? 14.487 -7.066 -24.886 1.00 95.62 239 TYR A O 1
ATOM 1907 N N . GLU A 1 240 ? 12.790 -5.654 -25.205 1.00 94.50 240 GLU A N 1
ATOM 1908 C CA . GLU A 1 240 ? 12.916 -4.956 -23.928 1.00 94.50 240 GLU A CA 1
ATOM 1909 C C . GLU A 1 240 ? 11.895 -5.555 -22.954 1.00 94.50 240 GLU A C 1
ATOM 1911 O O . GLU A 1 240 ? 10.685 -5.381 -23.129 1.00 94.50 240 GLU A O 1
ATOM 1916 N N . SER A 1 241 ? 12.371 -6.317 -21.969 1.00 95.50 241 SER A N 1
ATOM 1917 C CA . SER A 1 241 ? 11.523 -6.889 -20.924 1.00 95.50 241 SER A CA 1
ATOM 1918 C C . SER A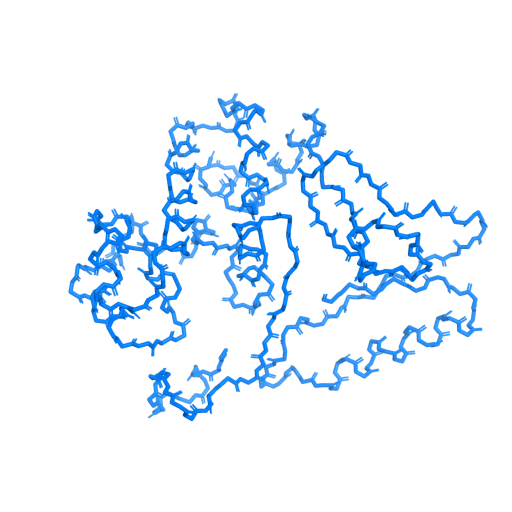 1 241 ? 11.315 -5.885 -19.788 1.00 95.50 241 SER A C 1
ATOM 1920 O O . SER A 1 241 ? 12.264 -5.267 -19.312 1.00 95.50 241 SER A O 1
ATOM 1922 N N . ILE A 1 242 ? 10.064 -5.721 -19.356 1.00 96.56 242 ILE A N 1
ATOM 1923 C CA . ILE A 1 242 ? 9.674 -4.846 -18.242 1.00 96.56 242 ILE A CA 1
ATOM 1924 C C . ILE A 1 242 ? 9.036 -5.721 -17.168 1.00 96.56 242 ILE A C 1
ATOM 1926 O O . ILE A 1 242 ? 7.958 -6.269 -17.392 1.00 96.56 242 ILE A O 1
ATOM 1930 N N . MET A 1 243 ? 9.696 -5.858 -16.020 1.00 97.94 243 MET A N 1
ATOM 1931 C CA . MET A 1 243 ? 9.160 -6.594 -14.874 1.00 97.94 243 MET A CA 1
ATOM 1932 C C . MET A 1 243 ? 8.335 -5.662 -13.986 1.00 97.94 243 MET A C 1
ATOM 1934 O O . MET A 1 243 ? 8.795 -4.574 -13.645 1.00 97.94 243 MET A O 1
ATOM 1938 N N . VAL A 1 244 ? 7.137 -6.098 -13.600 1.00 98.06 244 VAL A N 1
ATOM 1939 C CA . VAL A 1 244 ? 6.309 -5.451 -12.576 1.00 98.06 244 VAL A CA 1
ATOM 1940 C C . VAL A 1 244 ? 5.961 -6.514 -11.544 1.00 98.06 244 VAL A C 1
ATOM 1942 O O . VAL A 1 244 ? 5.189 -7.419 -11.849 1.00 98.06 244 VAL A O 1
ATOM 1945 N N . ASN A 1 245 ? 6.549 -6.421 -10.356 1.00 96.00 245 ASN A N 1
ATOM 1946 C CA . ASN A 1 245 ? 6.329 -7.336 -9.237 1.00 96.00 245 ASN A CA 1
ATOM 1947 C C . ASN A 1 245 ? 6.280 -6.553 -7.924 1.00 96.00 245 ASN A C 1
ATOM 1949 O O . ASN A 1 245 ? 6.878 -5.450 -7.896 1.00 96.00 245 ASN A O 1
#

Mean predicted aligned error: 3.49 Å